Protein AF-A0A1B6VXC0-F1 (afdb_monomer_lite)

InterPro domains:
  IPR011990 Tetratricopeptide-like helical domain superfamily [G3DSA:1.25.40.10] (93-238)
  IPR011990 Tetratricopeptide-like helical domain superfamily [SSF48452] (113-212)

pLDDT: mean 88.02, std 16.35, range [33.81, 98.75]

Organism: NCBI:txid1795832

Foldseek 3Di:
DAQWFKDKDFPDPDPPDAQDAQDAQDLCQQWDADPVGDDIDGPVVSLVVNLVSLCSFQLAPPGGHNDPVSLVRSLVSLVSSLVVLVVVLVVQPDDPPDQRDPSNLVSLQSNLSSLLSCVSSVHPPSLVSNLVSLVVSLVRPDPVCNLVSLLVSLLSCLRSVNLVSSLVSLVVSCVVPVLVSLQSNLRSCVLVVVLVVSLVSLVVSCVVVVPPPVSVSVNVSSVVVRIDMDTDRNDPPPPDPPPDDD

Sequence (246 aa):
MKKHLFAILLALAAPAALAAPYPPLNPQSLVSGSPEHPPINVNMPAVQRAFDNLAAHAAEYPVQFDNDADRRRAIADLQPLGVLLDSLVQNNTPRAGAAPSQGYLALLQMRARLNWMGHNLDQAGYAERAEADYARLLALAPAAAKPAVQGEFGNFLASSARMERAIPMLRAAYQAGHQESGRDLATALLTQNKRSEALALLREYVRNFPQDQKGRAILNAVEQGRVETRTVYPSRLQRMPKRHRH

Secondary structure (DSSP, 8-state):
----EEEEEE------PPPPPPPPP-GGGTEE--SSSSPPEE-HHHHHHHHHHHHHHHSSSS---SSHHHHHHHHHHHHHHHHHHHHHHHHTPPPTTPPPPHHHHHHHHHHHHHHHHHHHTT-TTHHHHHHHHHHHHHHHS-GGGHHHHHHHHHHHHHHTT-HHHHHHHHHHHHHTT-TTHHHHHHHHHHHTT-HHHHHHHHHHHHHH-TT-HHHHHHHHHHHTT-EEEEEEPP------------

Structure (mmCIF, N/CA/C/O backbone):
data_AF-A0A1B6VXC0-F1
#
_entry.id   AF-A0A1B6VXC0-F1
#
loop_
_atom_site.group_PDB
_atom_site.id
_atom_site.type_symbol
_atom_site.label_atom_id
_atom_site.label_alt_id
_atom_site.label_comp_id
_atom_site.label_asym_id
_atom_site.label_entity_id
_atom_site.label_seq_id
_atom_site.pdbx_PDB_ins_code
_atom_site.Cartn_x
_atom_site.Cartn_y
_atom_site.Cartn_z
_atom_site.occupancy
_atom_site.B_iso_or_equiv
_atom_site.auth_seq_id
_atom_site.auth_comp_id
_atom_site.auth_asym_id
_atom_site.auth_atom_id
_atom_site.pdbx_PDB_model_num
ATOM 1 N N . MET A 1 1 ? 11.272 -16.816 14.299 1.00 34.34 1 MET A N 1
ATOM 2 C CA . MET A 1 1 ? 10.116 -16.135 14.929 1.00 34.34 1 MET A CA 1
ATOM 3 C C . MET A 1 1 ? 8.902 -16.335 14.032 1.00 34.34 1 MET A C 1
ATOM 5 O O . MET A 1 1 ? 9.036 -16.152 12.828 1.00 34.34 1 MET A O 1
ATOM 9 N N . LYS A 1 2 ? 7.761 -16.798 14.559 1.00 40.09 2 LYS A N 1
ATOM 10 C CA . LYS A 1 2 ? 6.531 -16.931 13.758 1.00 40.09 2 LYS A CA 1
ATOM 11 C C . LYS A 1 2 ? 6.068 -15.515 13.377 1.00 40.09 2 LYS A C 1
ATOM 13 O O . LYS A 1 2 ? 5.944 -14.673 14.258 1.00 40.09 2 LYS A O 1
ATOM 18 N N . LYS A 1 3 ? 5.888 -15.231 12.082 1.00 52.00 3 LYS A N 1
ATOM 19 C CA . LYS A 1 3 ? 5.328 -13.952 11.616 1.00 52.00 3 LYS A CA 1
ATOM 20 C C . LYS A 1 3 ? 3.829 -13.979 11.937 1.00 52.00 3 LYS A C 1
ATOM 22 O O . LYS A 1 3 ? 3.107 -14.811 11.393 1.00 52.00 3 LYS A O 1
ATOM 27 N N . HIS A 1 4 ? 3.405 -13.162 12.894 1.00 56.81 4 HIS A N 1
ATOM 28 C CA . HIS A 1 4 ? 2.013 -13.032 13.315 1.00 56.81 4 HIS A CA 1
ATOM 29 C C . HIS A 1 4 ? 1.424 -11.798 12.629 1.00 56.81 4 HIS A C 1
ATOM 31 O O . HIS A 1 4 ? 2.004 -10.721 12.740 1.00 56.81 4 HIS A O 1
ATOM 37 N N . LEU A 1 5 ? 0.309 -11.952 11.916 1.00 61.28 5 LEU A N 1
ATOM 38 C CA . LEU A 1 5 ? -0.459 -10.824 11.391 1.00 61.28 5 LEU A CA 1
ATOM 39 C C . LEU A 1 5 ? -1.627 -10.568 12.342 1.00 61.28 5 LEU A C 1
ATOM 41 O O . LEU A 1 5 ? -2.205 -11.507 12.888 1.00 61.28 5 LEU A O 1
ATOM 45 N N . PHE A 1 6 ? -1.971 -9.305 12.570 1.00 63.25 6 PHE A N 1
ATOM 46 C CA . PHE A 1 6 ? -3.176 -8.946 13.313 1.00 63.25 6 PHE A CA 1
ATOM 47 C C . PHE A 1 6 ? -4.225 -8.463 12.325 1.00 63.25 6 PHE A C 1
ATOM 49 O O . PHE A 1 6 ? -3.952 -7.578 11.518 1.00 63.25 6 PHE A O 1
ATOM 56 N N . ALA A 1 7 ? -5.423 -9.034 12.403 1.00 64.12 7 ALA A N 1
ATOM 57 C CA . ALA A 1 7 ? -6.574 -8.537 11.669 1.00 64.12 7 ALA A CA 1
ATOM 58 C C . ALA A 1 7 ? -7.643 -8.081 12.659 1.00 64.12 7 ALA A C 1
ATOM 60 O O . ALA A 1 7 ? -7.886 -8.725 13.687 1.00 64.1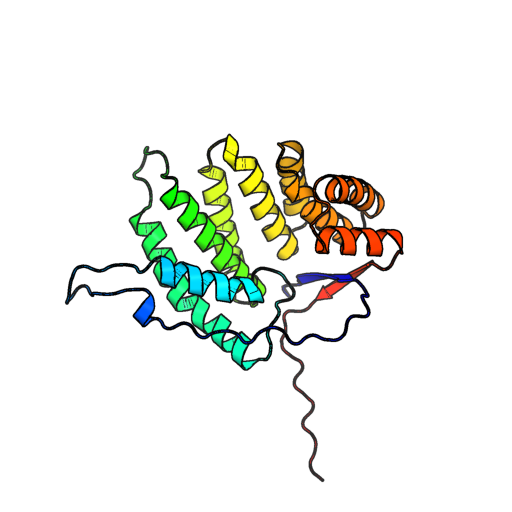2 7 ALA A O 1
ATOM 61 N N . ILE A 1 8 ? -8.294 -6.969 12.329 1.00 64.31 8 ILE A N 1
ATOM 62 C CA . ILE A 1 8 ? -9.535 -6.572 12.980 1.00 64.31 8 ILE A CA 1
ATOM 63 C C . ILE A 1 8 ? -10.667 -7.265 12.241 1.00 64.31 8 ILE A C 1
ATOM 65 O O . ILE A 1 8 ? -10.865 -7.033 11.050 1.00 64.31 8 ILE A O 1
ATOM 69 N N . LEU A 1 9 ? -11.402 -8.115 12.952 1.00 63.97 9 LEU A N 1
ATOM 70 C CA . LEU A 1 9 ? -12.611 -8.727 12.425 1.00 63.97 9 LEU A CA 1
ATOM 71 C C . LEU A 1 9 ? -13.812 -7.976 12.985 1.00 63.97 9 LEU A C 1
ATOM 73 O O . LEU A 1 9 ? -13.963 -7.816 14.197 1.00 63.97 9 LEU A O 1
ATOM 77 N N . LEU A 1 10 ? -14.666 -7.518 12.077 1.00 62.25 10 LEU A N 1
ATOM 78 C CA . LEU A 1 10 ? -15.975 -6.985 12.415 1.00 62.25 10 LEU A CA 1
ATOM 79 C C . LEU A 1 10 ? -16.986 -8.113 12.226 1.00 62.25 10 LEU A C 1
ATOM 81 O O . LEU A 1 10 ? -17.063 -8.695 11.144 1.00 62.25 10 LEU A O 1
ATOM 85 N N . ALA A 1 11 ? -17.761 -8.427 13.262 1.00 51.88 11 ALA A N 1
ATOM 86 C CA . ALA A 1 11 ? -18.857 -9.383 13.150 1.00 51.88 11 ALA A CA 1
ATOM 87 C C . ALA A 1 11 ? -20.002 -8.754 12.334 1.00 51.88 11 ALA A C 1
ATOM 89 O O . ALA A 1 11 ? -20.908 -8.126 12.882 1.00 51.88 11 ALA A O 1
ATOM 90 N N . LEU A 1 12 ? -19.930 -8.882 11.008 1.00 51.47 12 LEU A N 1
ATOM 91 C CA . LEU A 1 12 ? -20.980 -8.472 10.081 1.00 51.47 12 LEU A CA 1
ATOM 92 C C . LEU A 1 12 ? -21.654 -9.728 9.525 1.00 51.47 12 LEU A C 1
ATOM 94 O O . LEU A 1 12 ? -21.008 -10.563 8.895 1.00 51.47 12 LEU A O 1
ATOM 98 N N . ALA A 1 13 ? -22.960 -9.864 9.760 1.00 41.03 13 ALA A N 1
ATOM 99 C CA . ALA A 1 13 ? -23.788 -10.864 9.098 1.00 41.03 13 ALA A CA 1
ATOM 100 C C . ALA A 1 13 ? -24.007 -10.428 7.639 1.00 41.03 13 ALA A C 1
ATOM 102 O O . ALA A 1 13 ? -25.001 -9.784 7.319 1.00 41.03 13 ALA A O 1
ATOM 103 N N . ALA A 1 14 ? -23.036 -10.713 6.773 1.00 44.28 14 ALA A N 1
ATOM 104 C CA . ALA A 1 14 ? -23.156 -10.540 5.332 1.00 44.28 14 ALA A CA 1
ATOM 105 C C . ALA A 1 14 ? -23.153 -11.923 4.658 1.00 44.28 14 ALA A C 1
ATOM 107 O O . ALA A 1 14 ? -22.415 -12.807 5.104 1.00 44.28 14 ALA A O 1
ATOM 108 N N . PRO A 1 15 ? -23.958 -12.145 3.602 1.00 44.78 15 PRO A N 1
ATOM 109 C CA . PRO A 1 15 ? -23.800 -13.331 2.772 1.00 44.78 15 PRO A CA 1
ATOM 110 C C . PRO A 1 15 ? -22.362 -13.370 2.246 1.00 44.78 15 PRO A C 1
ATOM 112 O O . PRO A 1 15 ? -21.818 -12.335 1.859 1.00 44.78 15 PRO A O 1
ATOM 115 N N . ALA A 1 16 ? -21.740 -14.551 2.267 1.00 50.25 16 ALA A N 1
ATOM 116 C CA . ALA A 1 16 ? -20.400 -14.758 1.733 1.00 50.25 16 ALA A CA 1
ATOM 117 C C . ALA A 1 16 ? -20.431 -14.552 0.211 1.00 50.25 16 ALA A C 1
ATOM 119 O O . ALA A 1 16 ? -20.618 -15.496 -0.553 1.00 50.25 16 ALA A O 1
ATOM 120 N N . ALA A 1 17 ? -20.319 -13.300 -0.228 1.00 58.47 17 ALA A N 1
ATOM 121 C CA . ALA A 1 17 ? -20.043 -12.989 -1.615 1.00 58.47 17 ALA A CA 1
ATOM 122 C C . ALA A 1 17 ? -18.653 -13.553 -1.923 1.00 58.47 17 ALA A C 1
ATOM 124 O O . ALA A 1 17 ? -17.671 -13.164 -1.287 1.00 58.47 17 ALA A O 1
ATOM 125 N N . LEU A 1 18 ? -18.585 -14.512 -2.848 1.00 64.31 18 LEU A N 1
ATOM 126 C CA . LEU A 1 18 ? -17.311 -14.972 -3.387 1.00 64.31 18 LEU A CA 1
ATOM 127 C C . LEU A 1 18 ? -16.590 -13.764 -3.996 1.00 64.31 18 LEU A C 1
ATOM 129 O O . LEU A 1 18 ? -17.219 -12.918 -4.638 1.00 64.31 18 LEU A O 1
ATOM 133 N N . ALA A 1 19 ? -15.284 -13.658 -3.750 1.00 79.50 19 ALA A N 1
ATOM 134 C CA . ALA A 1 19 ? -14.476 -12.625 -4.383 1.00 79.50 19 ALA A CA 1
ATOM 135 C C . ALA A 1 19 ? -14.507 -12.810 -5.909 1.00 79.50 19 ALA A C 1
ATOM 137 O O . ALA A 1 19 ? -14.747 -13.910 -6.404 1.00 79.50 19 ALA A O 1
ATOM 138 N N . ALA A 1 20 ? -14.268 -11.740 -6.666 1.00 87.00 20 ALA A N 1
ATOM 139 C CA . ALA A 1 20 ? -14.173 -11.861 -8.117 1.00 87.00 20 ALA A CA 1
ATOM 140 C C . ALA A 1 20 ? -13.035 -12.836 -8.515 1.00 87.00 20 ALA A C 1
ATOM 142 O O . ALA A 1 20 ? -12.037 -12.926 -7.793 1.00 87.00 20 ALA A O 1
ATOM 143 N N . PRO A 1 21 ? -13.147 -13.552 -9.647 1.00 92.31 21 PRO A N 1
ATOM 144 C CA . PRO A 1 21 ? -12.046 -14.366 -10.154 1.00 92.31 21 PRO A CA 1
ATOM 145 C C . PRO A 1 21 ? -10.820 -13.513 -10.491 1.00 92.31 21 PRO A C 1
ATOM 147 O O . PRO A 1 21 ? -10.961 -12.425 -11.055 1.00 92.31 21 PRO A O 1
ATOM 150 N N . TYR A 1 22 ? -9.621 -14.024 -10.208 1.00 94.75 22 TYR A N 1
ATOM 151 C CA . TYR A 1 22 ? -8.366 -13.332 -10.516 1.00 94.75 22 TYR A CA 1
ATOM 152 C C . TYR A 1 22 ? -8.008 -13.453 -12.010 1.00 94.75 22 TYR A C 1
ATOM 154 O O . TYR A 1 22 ? -7.750 -14.566 -12.491 1.00 94.75 22 TYR A O 1
ATOM 162 N N . PRO A 1 23 ? -7.929 -12.341 -12.767 1.00 93.25 23 PRO A N 1
ATOM 163 C CA . PRO A 1 23 ? -7.541 -12.393 -14.171 1.00 93.25 23 PRO A CA 1
ATOM 164 C C . PRO A 1 23 ? -6.039 -12.701 -14.300 1.00 93.25 23 PRO A C 1
ATOM 166 O O . PRO A 1 23 ? -5.231 -11.966 -13.729 1.00 93.25 23 PRO A O 1
ATOM 169 N N . PRO A 1 24 ? -5.633 -13.734 -15.062 1.00 85.12 24 PRO A N 1
ATOM 170 C CA . PRO A 1 24 ? -4.222 -14.072 -15.211 1.00 85.12 24 PRO A CA 1
ATOM 171 C C . PRO A 1 24 ? -3.461 -12.985 -15.978 1.00 85.12 24 PRO A C 1
ATOM 173 O O . PRO A 1 24 ? -3.947 -12.466 -16.990 1.00 85.12 24 PRO A O 1
ATOM 176 N N . LEU A 1 25 ? -2.236 -12.688 -15.545 1.00 92.62 25 LEU A N 1
ATOM 177 C CA . LEU A 1 25 ? -1.315 -11.861 -16.312 1.00 92.62 25 LEU A CA 1
ATOM 178 C C . LEU A 1 25 ? -0.907 -12.556 -17.621 1.00 92.62 25 LEU A C 1
ATOM 180 O O . LEU A 1 25 ? -0.569 -13.736 -17.650 1.00 92.62 25 LEU A O 1
ATOM 184 N N . ASN A 1 26 ? -0.856 -11.780 -18.705 1.00 92.25 26 ASN A N 1
ATOM 185 C CA . ASN A 1 26 ? -0.149 -12.137 -19.933 1.00 92.25 26 ASN A CA 1
ATOM 186 C C . ASN A 1 26 ? 1.203 -11.391 -19.963 1.00 92.25 26 ASN A C 1
ATOM 188 O O . ASN A 1 26 ? 1.209 -10.194 -20.277 1.00 92.25 26 ASN A O 1
ATOM 192 N N . PRO A 1 27 ? 2.345 -12.037 -19.658 1.00 87.44 27 PRO A N 1
ATOM 193 C CA . PRO A 1 27 ? 3.643 -11.361 -19.602 1.00 87.44 27 PRO A CA 1
ATOM 194 C C . PRO A 1 27 ? 4.061 -10.724 -20.932 1.00 87.44 27 PRO A C 1
ATOM 196 O O . PRO A 1 27 ? 4.656 -9.648 -20.936 1.00 87.44 27 PRO A O 1
ATOM 199 N N . GLN A 1 28 ? 3.685 -11.330 -22.063 1.00 88.88 28 GLN A N 1
ATOM 200 C CA . GLN A 1 28 ? 3.972 -10.809 -23.403 1.00 88.88 28 GLN A CA 1
ATOM 201 C C . GLN A 1 28 ? 3.224 -9.501 -23.698 1.00 88.88 28 GLN A C 1
ATOM 203 O O . GLN A 1 28 ? 3.576 -8.785 -24.629 1.00 88.88 28 GLN A O 1
ATOM 208 N N . SER A 1 29 ? 2.201 -9.159 -22.907 1.00 92.62 29 SER A N 1
ATOM 209 C CA . SER A 1 29 ? 1.497 -7.880 -23.041 1.00 92.62 29 SER A CA 1
ATOM 210 C C . SER A 1 29 ? 2.228 -6.704 -22.386 1.00 92.62 29 SER A C 1
ATOM 212 O O . SER A 1 29 ? 1.895 -5.556 -22.685 1.00 92.62 29 SER A O 1
ATOM 214 N N . LEU A 1 30 ? 3.199 -6.969 -21.499 1.00 94.25 30 LEU A N 1
ATOM 215 C CA . LEU A 1 30 ? 3.867 -5.940 -20.697 1.00 94.25 30 LEU A CA 1
ATOM 216 C C . LEU A 1 30 ? 4.998 -5.239 -21.448 1.00 94.25 30 LEU A C 1
ATOM 218 O O . LEU A 1 30 ? 5.215 -4.043 -21.254 1.00 94.25 30 LEU A O 1
ATOM 222 N N . VAL A 1 31 ? 5.730 -5.979 -22.279 1.00 92.88 31 VAL A N 1
ATOM 223 C CA . VAL A 1 31 ? 6.923 -5.498 -22.977 1.00 92.88 31 VAL A CA 1
ATOM 224 C C . VAL A 1 31 ? 6.886 -5.984 -24.419 1.00 92.88 31 VAL A C 1
ATOM 226 O O . VAL A 1 31 ? 6.602 -7.151 -24.676 1.00 92.88 31 VAL A O 1
ATOM 229 N N . SER A 1 32 ? 7.190 -5.089 -25.354 1.00 90.12 32 SER A N 1
ATOM 230 C CA . SER A 1 32 ? 7.405 -5.414 -26.766 1.00 90.12 32 SER A CA 1
ATOM 231 C C . SER A 1 32 ? 8.840 -5.096 -27.170 1.00 90.12 32 SER A C 1
ATOM 233 O O . SER A 1 32 ? 9.430 -4.161 -26.628 1.00 90.12 32 SER A O 1
ATOM 235 N N . GLY A 1 33 ? 9.360 -5.809 -28.165 1.00 86.44 33 GLY A N 1
ATOM 236 C CA . GLY A 1 33 ? 10.760 -5.704 -28.569 1.00 86.44 33 GLY A CA 1
ATOM 237 C C . GLY A 1 33 ? 11.689 -6.502 -27.652 1.00 86.44 33 GLY A C 1
ATOM 238 O O . GLY A 1 33 ? 11.273 -7.085 -26.653 1.00 86.44 33 GLY A O 1
ATOM 239 N N . SER A 1 34 ? 12.958 -6.565 -28.028 1.00 83.19 34 SER A N 1
ATOM 240 C CA . SER A 1 34 ? 14.020 -7.270 -27.299 1.00 83.19 34 SER A CA 1
ATOM 241 C C . SER A 1 34 ? 15.370 -6.610 -27.596 1.00 83.19 34 SER A C 1
ATOM 243 O O . SER A 1 34 ? 15.437 -5.792 -28.517 1.00 83.19 34 SER A O 1
ATOM 245 N N . PRO A 1 35 ? 16.450 -6.923 -26.861 1.00 82.25 35 PRO A N 1
ATOM 246 C CA . PRO A 1 35 ? 17.795 -6.510 -27.261 1.00 82.25 35 PRO A CA 1
ATOM 247 C C . PRO A 1 35 ? 18.133 -6.918 -28.704 1.00 82.25 35 PRO A C 1
ATOM 249 O O . PRO A 1 35 ? 18.797 -6.168 -29.414 1.00 82.25 35 PRO A O 1
ATOM 252 N N . GLU A 1 36 ? 17.619 -8.065 -29.155 1.00 89.12 36 GLU A N 1
ATOM 253 C CA . GLU A 1 36 ? 17.779 -8.587 -30.514 1.00 89.12 36 GLU A CA 1
ATOM 254 C C . GLU A 1 36 ? 16.846 -7.903 -31.533 1.00 89.12 36 GLU A C 1
ATOM 256 O O . GLU A 1 36 ? 17.147 -7.877 -32.724 1.00 89.12 36 GLU A O 1
ATOM 261 N N . HIS A 1 37 ? 15.725 -7.332 -31.077 1.00 85.25 37 HIS A N 1
ATOM 262 C CA . HIS A 1 37 ? 14.718 -6.644 -31.899 1.00 85.25 37 HIS A CA 1
ATOM 263 C C . HIS A 1 37 ? 14.262 -5.329 -31.234 1.00 85.25 37 HIS A C 1
ATOM 265 O O . HIS A 1 37 ? 13.160 -5.270 -30.672 1.00 85.25 37 HIS A O 1
ATOM 271 N N . PRO A 1 38 ? 15.102 -4.279 -31.236 1.00 87.06 38 PRO A N 1
ATOM 272 C CA . PRO A 1 38 ? 14.765 -2.982 -30.649 1.00 87.06 38 PRO A CA 1
ATOM 273 C C . PRO A 1 38 ? 13.715 -2.215 -31.488 1.00 87.06 38 PRO A C 1
ATOM 275 O O . PRO A 1 38 ? 13.580 -2.480 -32.683 1.00 87.06 38 PRO A O 1
ATOM 278 N N . PRO A 1 39 ? 13.002 -1.220 -30.910 1.00 86.25 39 PRO A N 1
ATOM 279 C CA . PRO A 1 39 ? 13.121 -0.726 -29.536 1.00 86.25 39 PRO A CA 1
ATOM 280 C C . PRO A 1 39 ? 12.367 -1.586 -28.509 1.00 86.25 39 PRO A C 1
ATOM 282 O O . PRO A 1 39 ? 11.279 -2.092 -28.778 1.00 86.25 39 PRO A O 1
ATOM 285 N N . ILE A 1 40 ? 12.929 -1.696 -27.300 1.00 87.94 40 ILE A N 1
ATOM 286 C CA . ILE A 1 40 ? 12.228 -2.272 -26.145 1.00 87.94 40 ILE A CA 1
ATOM 287 C C . ILE A 1 40 ? 11.256 -1.218 -25.609 1.00 87.94 40 ILE A C 1
ATOM 289 O O . ILE A 1 40 ? 11.685 -0.173 -25.122 1.00 87.94 40 ILE A O 1
ATOM 293 N N . ASN A 1 41 ? 9.957 -1.505 -25.668 1.00 91.19 41 ASN A N 1
ATOM 294 C CA . ASN A 1 41 ? 8.906 -0.622 -25.165 1.00 91.19 41 ASN A CA 1
ATOM 295 C C . ASN A 1 41 ? 8.126 -1.297 -24.040 1.00 91.19 41 ASN A C 1
ATOM 297 O O . ASN A 1 41 ? 7.738 -2.460 -24.154 1.00 91.19 41 ASN A O 1
ATOM 301 N N . VAL A 1 42 ? 7.840 -0.541 -22.980 1.00 94.62 42 VAL A N 1
ATOM 302 C CA . VAL A 1 42 ? 6.980 -0.986 -21.879 1.00 94.62 42 VAL A CA 1
ATOM 303 C C . VAL A 1 42 ? 5.556 -0.493 -22.110 1.00 94.62 42 VAL A C 1
ATOM 305 O O . VAL A 1 42 ? 5.307 0.706 -22.236 1.00 94.62 42 VAL A O 1
ATOM 308 N N . ASN A 1 43 ? 4.601 -1.416 -22.119 1.00 96.19 43 ASN A N 1
ATOM 309 C CA . ASN A 1 43 ? 3.180 -1.119 -22.219 1.00 96.19 43 ASN A CA 1
ATOM 310 C C . ASN A 1 43 ? 2.625 -0.735 -20.840 1.00 96.19 43 ASN A C 1
ATOM 312 O O . ASN A 1 43 ? 2.008 -1.551 -20.155 1.00 96.19 43 ASN A O 1
ATOM 316 N N . MET A 1 44 ? 2.844 0.516 -20.422 1.00 95.00 44 MET A N 1
ATOM 317 C CA . MET A 1 44 ? 2.392 1.009 -19.112 1.00 95.00 44 MET A CA 1
ATOM 318 C C . MET A 1 44 ? 0.893 0.780 -18.835 1.00 95.00 44 MET A C 1
ATOM 320 O O . MET A 1 44 ? 0.571 0.384 -17.716 1.00 95.00 44 MET A O 1
ATOM 324 N N . PRO A 1 45 ? -0.033 0.916 -19.807 1.00 96.31 45 PRO A N 1
ATOM 325 C CA . PRO A 1 45 ? -1.428 0.522 -19.602 1.00 96.31 45 PRO A CA 1
ATOM 326 C C . PRO A 1 45 ? -1.628 -0.955 -19.230 1.00 96.31 45 PRO A C 1
ATOM 328 O O . PRO A 1 45 ? -2.488 -1.265 -18.407 1.00 96.31 45 PRO A O 1
ATOM 331 N N . ALA A 1 46 ? -0.865 -1.883 -19.817 1.00 96.56 46 ALA A N 1
ATOM 332 C CA . ALA A 1 46 ? -0.929 -3.299 -19.444 1.00 96.56 46 ALA A CA 1
ATOM 333 C C . ALA A 1 46 ? -0.342 -3.551 -18.048 1.00 96.56 46 ALA A C 1
ATOM 335 O O . ALA A 1 46 ? -0.930 -4.307 -17.275 1.00 96.56 46 ALA A O 1
ATOM 336 N N . VAL A 1 47 ? 0.757 -2.869 -17.705 1.00 97.00 47 VAL A N 1
ATOM 337 C CA . VAL A 1 47 ? 1.355 -2.916 -16.360 1.00 97.00 47 VAL A CA 1
ATOM 338 C C . VAL A 1 47 ? 0.360 -2.431 -15.308 1.00 97.00 47 VAL A C 1
ATOM 340 O O . VAL A 1 47 ? 0.157 -3.113 -14.307 1.00 97.00 47 VAL A O 1
ATOM 343 N N . GLN A 1 48 ? -0.300 -1.296 -15.556 1.00 97.12 48 GLN A N 1
ATOM 344 C CA . GLN A 1 48 ? -1.289 -0.734 -14.640 1.00 97.12 48 GLN A CA 1
ATOM 345 C C . GLN A 1 48 ? -2.468 -1.690 -14.438 1.00 97.12 48 GLN A C 1
ATOM 347 O O . GLN A 1 48 ? -2.808 -1.992 -13.303 1.00 97.12 48 GLN A O 1
ATOM 352 N N . ARG A 1 49 ? -3.026 -2.259 -15.516 1.00 97.31 49 ARG A N 1
ATOM 353 C CA . ARG A 1 49 ? -4.113 -3.248 -15.402 1.00 97.31 49 ARG A CA 1
ATOM 354 C C . ARG A 1 49 ? -3.707 -4.484 -14.603 1.00 97.31 49 ARG A C 1
ATOM 356 O O . ARG A 1 49 ? -4.474 -4.946 -13.769 1.00 97.31 49 ARG A O 1
ATOM 363 N N . ALA A 1 50 ? -2.518 -5.031 -14.851 1.00 97.19 50 ALA A N 1
ATOM 364 C CA . ALA A 1 50 ? -2.033 -6.194 -14.112 1.00 97.19 50 ALA A CA 1
ATOM 365 C C . ALA A 1 50 ? -1.829 -5.884 -12.621 1.00 97.19 50 ALA A C 1
ATOM 367 O O . ALA A 1 50 ? -2.175 -6.694 -11.761 1.00 97.19 50 ALA A O 1
ATOM 368 N N . PHE A 1 51 ? -1.310 -4.694 -12.318 1.00 97.81 51 PHE A N 1
ATOM 369 C CA . PHE A 1 51 ? -1.167 -4.204 -10.955 1.00 97.81 51 PHE A CA 1
ATOM 370 C C . PHE A 1 51 ? -2.525 -4.015 -10.267 1.00 97.81 51 PHE A C 1
ATOM 372 O O . PHE A 1 51 ? -2.699 -4.488 -9.149 1.00 97.81 51 PHE A O 1
ATOM 379 N N . ASP A 1 52 ? -3.491 -3.383 -10.936 1.00 97.19 52 ASP A N 1
ATOM 380 C CA . ASP A 1 52 ? -4.833 -3.138 -10.395 1.00 97.19 52 ASP A CA 1
ATOM 381 C C . ASP A 1 52 ? -5.589 -4.446 -10.155 1.00 97.19 52 ASP A C 1
ATOM 383 O O . ASP A 1 52 ? -6.220 -4.610 -9.110 1.00 97.19 52 ASP A O 1
ATOM 387 N N . ASN A 1 53 ? -5.455 -5.414 -11.070 1.00 96.44 53 ASN A N 1
ATOM 388 C CA . ASN A 1 53 ? -5.982 -6.762 -10.879 1.00 96.44 53 ASN A CA 1
ATOM 389 C C . ASN A 1 53 ? -5.404 -7.390 -9.611 1.00 96.44 53 ASN A C 1
ATOM 391 O O . ASN A 1 53 ? -6.150 -7.921 -8.804 1.00 96.44 53 ASN A O 1
ATOM 395 N N . LEU A 1 54 ? -4.090 -7.313 -9.387 1.00 97.12 54 LEU A N 1
ATOM 396 C CA . LEU A 1 54 ? -3.488 -7.836 -8.159 1.00 97.12 54 LEU A CA 1
ATOM 397 C C . LEU A 1 54 ? -3.960 -7.068 -6.911 1.00 97.12 54 LEU A C 1
ATOM 399 O O . LEU A 1 54 ? -4.287 -7.682 -5.893 1.00 97.12 54 LEU A O 1
ATOM 403 N N . ALA A 1 55 ? -4.044 -5.740 -6.995 1.00 96.94 55 ALA A N 1
ATOM 404 C CA . ALA A 1 55 ? -4.456 -4.868 -5.899 1.00 96.94 55 ALA A CA 1
ATOM 405 C C . ALA A 1 55 ? -5.892 -5.129 -5.442 1.00 96.94 55 ALA A C 1
ATOM 407 O O . ALA A 1 55 ? -6.141 -5.147 -4.237 1.00 96.94 55 ALA A O 1
ATOM 408 N N . ALA A 1 56 ? -6.804 -5.428 -6.370 1.00 95.31 56 ALA A N 1
ATOM 409 C CA . ALA A 1 56 ? -8.190 -5.771 -6.060 1.00 95.31 56 ALA A CA 1
ATOM 410 C C . ALA A 1 56 ? -8.327 -6.966 -5.094 1.00 95.31 56 ALA A C 1
ATOM 412 O O . ALA A 1 56 ? -9.324 -7.061 -4.380 1.00 95.31 56 ALA A O 1
ATOM 413 N N . HIS A 1 57 ? -7.323 -7.848 -5.035 1.00 94.94 57 HIS A N 1
ATOM 414 C CA . HIS A 1 57 ? -7.334 -9.048 -4.192 1.00 94.94 57 HIS A CA 1
ATOM 415 C C . HIS A 1 57 ? -6.335 -9.003 -3.031 1.00 94.94 57 HIS A C 1
ATOM 417 O O . HIS A 1 57 ? -6.573 -9.630 -1.996 1.00 94.94 57 HIS A O 1
ATOM 423 N N . ALA A 1 58 ? -5.209 -8.303 -3.201 1.00 95.75 58 ALA A N 1
ATOM 424 C CA . ALA A 1 58 ? -4.054 -8.409 -2.310 1.00 95.75 58 ALA A CA 1
ATOM 425 C C . ALA A 1 58 ? -3.579 -7.083 -1.693 1.00 95.75 58 ALA A C 1
ATOM 427 O O . ALA A 1 58 ? -2.632 -7.104 -0.903 1.00 95.75 58 ALA A O 1
ATOM 428 N N . ALA A 1 59 ? -4.195 -5.936 -2.009 1.00 93.81 59 ALA A N 1
ATOM 429 C CA . ALA A 1 59 ? -3.794 -4.648 -1.426 1.00 93.81 59 ALA A CA 1
ATOM 430 C C . ALA A 1 59 ? -4.083 -4.553 0.081 1.00 93.81 59 ALA A C 1
ATOM 432 O O . ALA A 1 59 ? -3.362 -3.874 0.807 1.00 93.81 59 ALA A O 1
ATOM 433 N N . GLU A 1 60 ? -5.102 -5.266 0.561 1.00 87.25 60 GLU A N 1
ATOM 434 C CA . GLU A 1 60 ? -5.484 -5.304 1.969 1.00 87.25 60 GLU A CA 1
ATOM 435 C C . GLU A 1 60 ? -5.380 -6.722 2.541 1.00 87.25 60 GLU A C 1
ATOM 437 O O . GLU A 1 60 ? -5.470 -7.718 1.821 1.00 87.25 60 GLU A O 1
ATOM 442 N N . TYR A 1 61 ? -5.214 -6.809 3.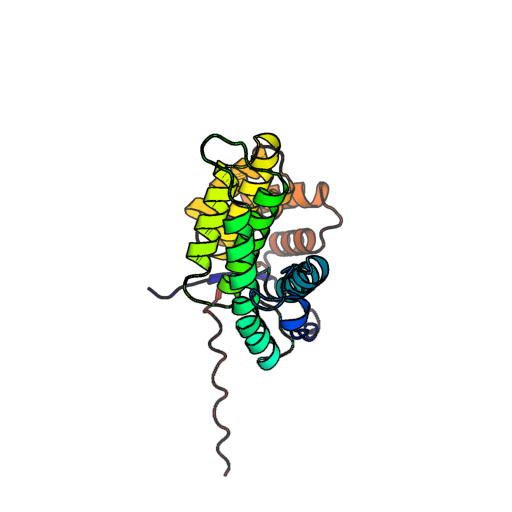862 1.00 82.75 61 TYR A N 1
ATOM 443 C CA . TYR A 1 61 ? -5.258 -8.068 4.597 1.00 82.75 61 TYR A CA 1
ATOM 444 C C . TYR A 1 61 ? -6.540 -8.154 5.452 1.00 82.75 61 TYR A C 1
ATOM 446 O O . TYR A 1 61 ? -6.868 -7.176 6.131 1.00 82.75 61 TYR A O 1
ATOM 454 N N . PRO A 1 62 ? -7.240 -9.307 5.487 1.00 85.69 62 PRO A N 1
ATOM 455 C CA . PRO A 1 62 ? -6.929 -10.548 4.770 1.00 85.69 62 PRO A CA 1
ATOM 456 C C . PRO A 1 62 ? -7.215 -10.452 3.266 1.00 85.69 62 PRO A C 1
ATOM 458 O O . PRO A 1 62 ? -8.215 -9.860 2.857 1.00 85.69 62 PRO A O 1
ATOM 461 N N . VAL A 1 63 ? -6.349 -11.082 2.465 1.00 88.94 63 VAL A N 1
ATOM 462 C CA . VAL A 1 63 ? -6.494 -11.142 1.002 1.00 88.94 63 VAL A CA 1
ATOM 463 C C . VAL A 1 63 ? -7.778 -11.871 0.597 1.00 88.94 63 VAL A C 1
ATOM 465 O O . VAL A 1 63 ? -8.200 -12.810 1.276 1.00 88.94 63 VAL A O 1
ATOM 468 N N . GLN A 1 64 ? -8.381 -11.460 -0.516 1.00 90.19 64 GLN A N 1
ATOM 469 C CA . GLN A 1 64 ? -9.675 -11.963 -0.986 1.00 90.19 64 GLN A CA 1
ATOM 470 C C . GLN A 1 64 ? -9.518 -12.605 -2.364 1.00 90.19 64 GLN A C 1
ATOM 472 O O . GLN A 1 64 ? -9.331 -11.904 -3.351 1.00 90.19 64 GLN A O 1
ATOM 477 N N . PHE A 1 65 ? -9.615 -13.931 -2.442 1.00 90.75 65 PHE A N 1
ATOM 478 C CA . PHE A 1 65 ? -9.572 -14.682 -3.700 1.00 90.75 65 PHE A CA 1
ATOM 479 C C . PHE A 1 65 ? -10.779 -15.605 -3.795 1.00 90.75 65 PHE A C 1
ATOM 481 O O . PHE A 1 65 ? -11.202 -16.156 -2.780 1.00 90.75 65 PHE A O 1
ATOM 488 N N . ASP A 1 66 ? -11.297 -15.792 -5.009 1.00 90.62 66 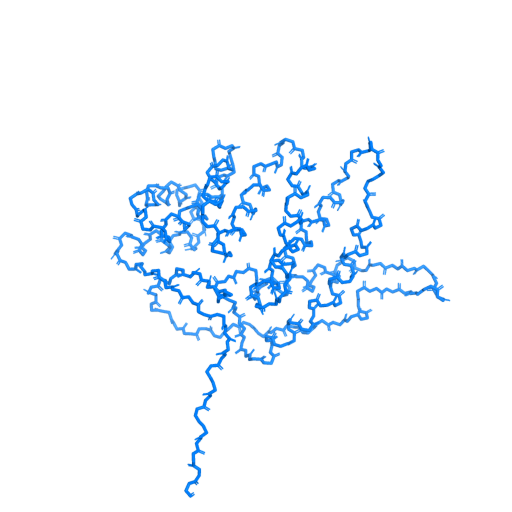ASP A N 1
ATOM 489 C CA . ASP A 1 66 ? -12.382 -16.741 -5.278 1.00 90.62 66 ASP A CA 1
ATOM 490 C C . ASP A 1 66 ? -11.980 -18.167 -4.868 1.00 90.62 66 ASP A C 1
ATOM 492 O O . ASP A 1 66 ? -12.732 -18.902 -4.229 1.00 90.62 66 ASP A O 1
ATOM 496 N N . ASN A 1 67 ? -10.740 -18.551 -5.186 1.00 89.50 67 ASN A N 1
ATOM 497 C CA . ASN A 1 67 ? -10.221 -19.883 -4.912 1.00 89.50 67 ASN A CA 1
ATOM 498 C C . ASN A 1 67 ? -8.681 -19.909 -4.784 1.00 89.50 67 ASN A C 1
ATOM 500 O O . ASN A 1 67 ? -7.964 -18.955 -5.097 1.00 89.50 67 ASN A O 1
ATOM 504 N N . ASP A 1 68 ? -8.142 -21.050 -4.348 1.00 92.00 68 ASP A N 1
ATOM 505 C CA . ASP A 1 68 ? -6.696 -21.236 -4.165 1.00 92.00 68 ASP A CA 1
ATOM 506 C C . ASP A 1 68 ? -5.888 -21.178 -5.463 1.00 92.00 68 ASP A C 1
ATOM 508 O O . ASP A 1 68 ? -4.692 -20.869 -5.432 1.00 92.00 68 ASP A O 1
ATOM 512 N N . ALA A 1 69 ? -6.490 -21.546 -6.598 1.00 94.94 69 ALA A N 1
ATOM 513 C CA . ALA A 1 69 ? -5.802 -21.484 -7.880 1.00 94.94 69 ALA A CA 1
ATOM 514 C C . ALA A 1 69 ? -5.547 -20.026 -8.266 1.00 94.94 69 ALA A C 1
ATOM 516 O O . ALA A 1 69 ? -4.432 -19.709 -8.675 1.00 94.94 69 ALA A O 1
ATOM 517 N N . ASP A 1 70 ? -6.520 -19.149 -8.041 1.00 95.88 70 ASP A N 1
ATOM 518 C CA . ASP A 1 70 ? -6.405 -17.708 -8.252 1.00 95.88 70 ASP A CA 1
ATOM 519 C C . ASP A 1 70 ? -5.335 -17.092 -7.351 1.00 95.88 70 ASP A C 1
ATOM 521 O O . ASP A 1 70 ? -4.442 -16.401 -7.840 1.00 95.88 70 ASP A O 1
ATOM 525 N N . ARG A 1 71 ? -5.316 -17.451 -6.059 1.00 95.62 71 ARG A N 1
ATOM 526 C CA . ARG A 1 71 ? -4.241 -17.023 -5.145 1.00 95.62 71 ARG A CA 1
ATOM 527 C C . ARG A 1 71 ? -2.857 -17.466 -5.634 1.00 95.62 71 ARG A C 1
ATOM 529 O O . ARG A 1 71 ? -1.901 -16.698 -5.561 1.00 95.62 71 ARG A O 1
ATOM 536 N N . ARG A 1 72 ? -2.713 -18.708 -6.118 1.00 96.38 72 ARG A N 1
ATOM 537 C CA . ARG A 1 72 ? -1.432 -19.211 -6.654 1.00 96.38 72 ARG A CA 1
ATOM 538 C C . ARG A 1 72 ? -1.008 -18.481 -7.928 1.00 96.38 72 ARG A C 1
ATOM 540 O O . ARG A 1 72 ? 0.183 -18.231 -8.084 1.00 96.38 72 ARG A O 1
ATOM 547 N N . ARG A 1 73 ? -1.955 -18.131 -8.805 1.00 96.31 73 ARG A N 1
ATOM 548 C CA . ARG A 1 73 ? -1.687 -17.315 -10.001 1.00 96.31 73 ARG A CA 1
ATOM 549 C C . ARG A 1 73 ? -1.210 -15.921 -9.611 1.00 96.31 73 ARG A C 1
ATOM 551 O O . ARG A 1 73 ? -0.150 -15.515 -10.060 1.00 96.31 73 ARG A O 1
ATOM 558 N N . ALA A 1 74 ? -1.901 -15.259 -8.686 1.00 97.00 74 ALA A N 1
ATOM 559 C CA . ALA A 1 74 ? -1.490 -13.954 -8.176 1.00 97.00 74 ALA A CA 1
ATOM 560 C C . ALA A 1 74 ? -0.074 -13.970 -7.575 1.00 97.00 74 ALA A C 1
ATOM 562 O O . ALA A 1 74 ? 0.707 -13.050 -7.801 1.00 97.00 74 ALA A O 1
ATOM 563 N N . ILE A 1 75 ? 0.296 -15.040 -6.858 1.00 97.75 75 ILE A N 1
ATOM 564 C CA . ILE A 1 75 ? 1.669 -15.228 -6.360 1.00 97.75 75 ILE A CA 1
ATOM 565 C C . ILE A 1 75 ? 2.674 -15.381 -7.512 1.00 97.75 75 ILE A C 1
ATOM 567 O O . ILE A 1 75 ? 3.760 -14.809 -7.442 1.00 97.75 75 ILE A O 1
ATOM 571 N N . ALA A 1 76 ? 2.337 -16.142 -8.557 1.00 96.75 76 ALA A N 1
ATOM 572 C CA . ALA A 1 76 ? 3.205 -16.308 -9.724 1.00 96.75 76 ALA A CA 1
ATOM 573 C C . ALA A 1 76 ? 3.409 -14.983 -10.482 1.00 96.75 76 ALA A C 1
ATOM 575 O O . ALA A 1 76 ? 4.525 -14.692 -10.913 1.00 96.75 76 ALA A O 1
ATOM 576 N N . ASP A 1 77 ? 2.368 -14.152 -10.560 1.00 97.44 77 ASP A N 1
ATOM 577 C CA . ASP A 1 77 ? 2.369 -12.877 -11.285 1.00 97.44 77 ASP A CA 1
ATOM 578 C C . ASP A 1 77 ? 3.182 -11.774 -10.576 1.00 97.44 77 ASP A C 1
ATOM 580 O O . ASP A 1 77 ? 3.614 -10.814 -11.221 1.00 97.44 77 ASP A O 1
ATOM 584 N N . LEU A 1 78 ? 3.500 -11.935 -9.281 1.00 97.44 78 LEU A N 1
ATOM 585 C CA . LEU A 1 78 ? 4.410 -11.033 -8.557 1.00 97.44 78 LEU A CA 1
ATOM 586 C C . LEU A 1 78 ? 5.796 -10.950 -9.211 1.00 97.44 78 LEU A C 1
ATOM 588 O O . LEU A 1 78 ? 6.402 -9.880 -9.226 1.00 97.44 78 LEU A O 1
ATOM 592 N N . GLN A 1 79 ? 6.317 -12.068 -9.727 1.00 95.44 79 GLN A N 1
ATOM 593 C CA . GLN A 1 79 ? 7.688 -12.146 -10.237 1.00 95.44 79 GLN A CA 1
ATOM 594 C C . GLN A 1 79 ? 7.893 -11.321 -11.523 1.00 95.44 79 GLN A C 1
ATOM 596 O O . GLN A 1 79 ? 8.739 -10.422 -11.496 1.00 95.44 79 GLN A O 1
ATOM 601 N N . PRO A 1 80 ? 7.122 -11.527 -12.613 1.00 95.50 80 PRO A N 1
ATOM 602 C CA . PRO A 1 80 ? 7.279 -10.730 -13.830 1.00 95.50 80 PRO A CA 1
ATOM 603 C C . PRO A 1 80 ? 6.990 -9.238 -13.603 1.00 95.50 80 PRO A C 1
ATOM 605 O O . PRO A 1 80 ? 7.712 -8.394 -14.135 1.00 95.50 80 PRO A O 1
ATOM 608 N N . LEU A 1 81 ? 5.996 -8.892 -12.772 1.00 97.06 81 LEU A N 1
ATOM 609 C CA . LEU A 1 81 ? 5.740 -7.495 -12.397 1.00 97.06 81 LEU A CA 1
ATOM 610 C C . LEU A 1 81 ? 6.906 -6.899 -11.601 1.00 97.06 81 LEU A C 1
ATOM 612 O O . LEU A 1 81 ? 7.317 -5.769 -11.859 1.00 97.06 81 LEU A O 1
ATOM 616 N N . GLY A 1 82 ? 7.468 -7.666 -10.666 1.00 97.12 82 GLY A N 1
ATOM 617 C CA . GLY A 1 82 ? 8.611 -7.258 -9.857 1.00 97.12 82 GLY A CA 1
ATOM 618 C C . GLY A 1 82 ? 9.846 -6.962 -10.702 1.00 97.12 82 GLY A C 1
ATOM 619 O O . GLY A 1 82 ? 10.419 -5.886 -10.564 1.00 97.12 82 GLY A O 1
ATOM 620 N N . VAL A 1 83 ? 10.209 -7.860 -11.625 1.00 96.06 83 VAL A N 1
ATOM 621 C CA . VAL A 1 83 ? 11.358 -7.680 -12.537 1.00 96.06 83 VAL A CA 1
ATOM 622 C C . VAL A 1 83 ? 11.203 -6.426 -13.395 1.00 96.06 83 VAL A C 1
ATOM 624 O O . VAL A 1 83 ? 12.155 -5.656 -13.565 1.00 96.06 83 VAL A O 1
ATOM 627 N N . LEU A 1 84 ? 9.998 -6.199 -13.921 1.00 96.31 84 LEU A N 1
ATOM 628 C CA . LEU A 1 84 ? 9.714 -5.027 -14.736 1.00 96.31 84 LEU A CA 1
ATOM 629 C C . LEU A 1 84 ? 9.809 -3.733 -13.917 1.00 96.31 84 LEU A C 1
ATOM 631 O O . LEU A 1 84 ? 10.482 -2.794 -14.341 1.00 96.31 84 LEU A O 1
ATOM 635 N N . LEU A 1 85 ? 9.184 -3.681 -12.735 1.00 97.94 85 LEU A N 1
ATOM 636 C CA . LEU A 1 85 ? 9.243 -2.503 -11.865 1.00 97.94 85 LEU A CA 1
ATOM 637 C C . LEU A 1 85 ? 10.654 -2.246 -11.325 1.00 97.94 85 LEU A C 1
ATOM 639 O O . LEU A 1 85 ? 11.055 -1.088 -11.233 1.00 97.94 85 LEU A O 1
ATOM 643 N N . ASP A 1 86 ? 11.426 -3.289 -11.012 1.00 97.88 86 ASP A N 1
ATOM 644 C CA . ASP A 1 86 ? 12.832 -3.155 -10.621 1.00 97.88 86 ASP A CA 1
ATOM 645 C C . ASP A 1 86 ? 13.643 -2.478 -11.733 1.00 97.88 86 ASP A C 1
ATOM 647 O O . ASP A 1 86 ? 14.350 -1.501 -11.474 1.00 97.88 86 ASP A O 1
ATOM 651 N N . SER A 1 87 ? 13.457 -2.926 -12.978 1.00 95.81 87 SER A N 1
ATOM 652 C CA . SER A 1 87 ? 14.116 -2.356 -14.159 1.00 95.81 87 SER A CA 1
ATOM 653 C C . SER A 1 87 ? 13.682 -0.908 -14.420 1.00 95.81 87 SER A C 1
ATOM 655 O O . SER A 1 87 ? 14.519 -0.042 -14.676 1.00 95.81 87 SER A O 1
ATOM 657 N N . LEU A 1 88 ? 12.382 -0.607 -14.311 1.00 96.19 88 LEU A N 1
ATOM 658 C CA . LEU A 1 88 ? 11.850 0.750 -14.474 1.00 96.19 88 LEU A CA 1
ATOM 659 C C . LEU A 1 88 ? 12.390 1.707 -13.404 1.00 96.19 88 LEU A C 1
ATOM 661 O O . LEU A 1 88 ? 12.838 2.802 -13.742 1.00 96.19 88 LEU A O 1
ATOM 665 N N . VAL A 1 89 ? 12.395 1.304 -12.131 1.00 97.56 89 VAL A N 1
ATOM 666 C CA . VAL A 1 89 ? 12.958 2.107 -11.035 1.00 97.56 89 VAL A CA 1
ATOM 667 C C . VAL A 1 89 ? 14.457 2.331 -11.245 1.00 97.56 89 VAL A C 1
ATOM 669 O O . VAL A 1 89 ? 14.933 3.457 -11.093 1.00 97.56 89 VAL A O 1
ATOM 672 N N . GLN A 1 90 ? 15.209 1.295 -11.621 1.00 96.25 90 GLN A N 1
ATOM 673 C CA . GLN A 1 90 ? 16.647 1.409 -11.865 1.00 96.25 90 GLN A CA 1
ATOM 674 C C . GLN A 1 90 ? 16.952 2.378 -13.015 1.00 96.25 90 GLN A C 1
ATOM 676 O O . GLN A 1 90 ? 17.734 3.310 -12.835 1.00 96.25 90 GLN A O 1
ATOM 681 N N . ASN A 1 91 ? 16.280 2.222 -14.157 1.00 93.88 91 ASN A N 1
ATOM 682 C CA . ASN A 1 91 ? 16.518 3.034 -15.355 1.00 93.88 91 ASN A CA 1
ATOM 683 C C . ASN A 1 91 ? 16.036 4.486 -15.223 1.00 93.88 91 ASN A C 1
ATOM 685 O O . ASN A 1 91 ? 16.494 5.352 -15.962 1.00 93.88 91 ASN A O 1
ATOM 689 N N . ASN A 1 92 ? 15.135 4.763 -14.277 1.00 95.56 92 ASN A N 1
ATOM 690 C CA . ASN A 1 92 ? 14.649 6.113 -13.980 1.00 95.56 92 ASN A CA 1
ATOM 691 C C . ASN A 1 92 ? 15.271 6.705 -12.706 1.00 95.56 92 ASN A C 1
ATOM 693 O O . ASN A 1 92 ? 14.846 7.773 -12.262 1.00 95.56 92 ASN A O 1
ATOM 697 N N . THR A 1 93 ? 16.257 6.032 -12.099 1.00 95.06 93 THR A N 1
ATOM 698 C CA . THR A 1 93 ? 16.908 6.538 -10.888 1.00 95.06 93 THR A CA 1
ATOM 699 C C . THR A 1 93 ? 17.586 7.885 -11.181 1.00 95.06 93 THR A C 1
ATOM 701 O O . THR A 1 93 ? 18.367 7.981 -12.131 1.00 95.06 93 THR A O 1
ATOM 704 N N . PRO A 1 94 ? 17.325 8.935 -10.376 1.00 93.06 94 PRO A N 1
ATOM 705 C CA . PRO A 1 94 ? 17.947 10.238 -10.572 1.00 93.06 94 PRO A CA 1
ATOM 706 C C . PRO A 1 94 ? 19.466 10.142 -10.462 1.00 93.06 94 PRO A C 1
ATOM 708 O O . PRO A 1 94 ? 19.997 9.424 -9.611 1.00 93.06 94 PRO A O 1
ATOM 711 N N . ARG A 1 95 ? 20.175 10.908 -11.296 1.00 92.25 95 ARG A N 1
ATOM 712 C CA . ARG A 1 95 ? 21.625 11.081 -11.145 1.00 92.25 95 ARG A CA 1
ATOM 713 C C . ARG A 1 95 ? 21.930 11.713 -9.787 1.00 92.25 95 ARG A C 1
ATOM 715 O O . ARG A 1 95 ? 21.115 12.461 -9.247 1.00 92.25 95 ARG A O 1
ATOM 722 N N . ALA A 1 96 ? 23.118 11.442 -9.254 1.00 89.56 96 ALA A N 1
ATOM 723 C CA . ALA A 1 96 ? 23.567 12.059 -8.011 1.00 89.56 96 ALA A CA 1
ATOM 724 C C . ALA A 1 96 ? 23.450 13.594 -8.092 1.00 89.56 96 ALA A C 1
ATOM 726 O O . ALA A 1 96 ? 23.876 14.201 -9.074 1.00 89.56 96 ALA A O 1
ATOM 727 N N . GLY A 1 97 ? 22.832 14.205 -7.078 1.00 87.50 97 GLY A N 1
ATOM 728 C CA . GLY A 1 97 ? 22.588 15.651 -7.019 1.00 87.50 97 GLY A CA 1
ATOM 729 C C . GLY A 1 97 ? 21.379 16.157 -7.818 1.00 87.50 97 GLY A C 1
ATOM 730 O O . GLY A 1 97 ? 21.031 17.326 -7.686 1.00 87.50 97 GLY A O 1
ATOM 731 N N . ALA A 1 98 ? 20.707 15.312 -8.608 1.00 92.56 98 ALA A N 1
ATOM 732 C CA . ALA A 1 98 ? 19.483 15.688 -9.312 1.00 92.56 98 ALA A CA 1
ATOM 733 C C . ALA A 1 98 ? 18.235 15.426 -8.455 1.00 92.56 98 ALA A C 1
ATOM 735 O O . ALA A 1 98 ? 18.140 14.417 -7.752 1.00 92.56 98 ALA A O 1
ATOM 736 N N . ALA A 1 99 ? 17.247 16.318 -8.554 1.00 91.12 99 ALA A N 1
ATOM 737 C CA . ALA A 1 99 ? 15.946 16.104 -7.934 1.00 91.12 99 ALA A CA 1
ATOM 738 C C . ALA A 1 99 ? 15.212 14.917 -8.595 1.00 91.12 99 ALA A C 1
ATOM 740 O O . ALA A 1 99 ? 15.297 14.744 -9.817 1.00 91.12 99 ALA A O 1
ATOM 741 N N . PRO A 1 100 ? 14.476 14.098 -7.822 1.00 94.62 100 PRO A N 1
ATOM 742 C CA . PRO A 1 100 ? 13.683 13.011 -8.374 1.00 94.62 100 PRO A CA 1
ATOM 743 C C . PRO A 1 100 ? 12.536 13.540 -9.238 1.00 94.62 100 PRO A C 1
ATOM 745 O O . PRO A 1 100 ? 11.831 14.473 -8.854 1.00 94.62 100 PRO A O 1
ATOM 748 N N . SER A 1 101 ? 12.321 12.919 -10.400 1.00 95.50 101 SER A N 1
ATOM 749 C CA . SER A 1 101 ? 11.148 13.211 -11.224 1.00 95.50 101 SER A CA 1
ATOM 750 C C . SER A 1 101 ? 9.881 12.637 -10.583 1.00 95.50 101 SER A C 1
ATOM 752 O O . SER A 1 101 ? 9.928 11.636 -9.865 1.00 95.50 101 SER A O 1
ATOM 754 N N . GLN A 1 102 ? 8.723 13.228 -10.889 1.00 95.12 102 GLN A N 1
ATOM 755 C CA . GLN A 1 102 ? 7.431 12.696 -10.434 1.00 95.12 102 GLN A CA 1
ATOM 756 C C . GLN A 1 102 ? 7.195 11.263 -10.931 1.00 95.12 102 GLN A C 1
ATOM 758 O O . GLN A 1 102 ? 6.733 10.416 -10.172 1.00 95.12 102 GLN A O 1
ATOM 763 N N . GLY A 1 103 ? 7.587 10.962 -12.175 1.00 95.81 103 GLY A N 1
ATOM 764 C CA . GLY A 1 103 ? 7.494 9.609 -12.730 1.00 95.81 103 GLY A CA 1
ATOM 765 C C . GLY A 1 103 ? 8.332 8.594 -11.951 1.00 95.81 103 GLY A C 1
ATOM 766 O O . GLY A 1 103 ? 7.865 7.494 -11.670 1.00 95.81 103 GLY A O 1
ATOM 767 N N . TYR A 1 104 ? 9.535 8.975 -11.521 1.00 96.88 104 TYR A N 1
ATOM 768 C CA . TYR A 1 104 ? 10.369 8.113 -10.689 1.00 96.88 104 TYR A CA 1
ATOM 769 C C . TYR A 1 104 ? 9.757 7.865 -9.298 1.00 96.88 104 TYR A C 1
ATOM 771 O O . TYR A 1 104 ? 9.751 6.728 -8.826 1.00 96.88 104 TYR A O 1
ATOM 779 N N . LEU A 1 105 ? 9.197 8.897 -8.656 1.00 97.75 105 LEU A N 1
ATOM 780 C CA . LEU A 1 105 ? 8.500 8.742 -7.372 1.00 97.75 105 LEU A CA 1
ATOM 781 C C . LEU A 1 105 ? 7.267 7.832 -7.502 1.00 97.75 105 LEU A C 1
ATOM 783 O O . LEU A 1 105 ? 7.058 6.968 -6.652 1.00 97.75 105 LEU A O 1
ATOM 787 N N . ALA A 1 106 ? 6.501 7.966 -8.588 1.00 97.38 106 ALA A N 1
ATOM 788 C CA . ALA A 1 106 ? 5.357 7.103 -8.872 1.00 97.38 106 ALA A CA 1
ATOM 789 C C . ALA A 1 106 ? 5.772 5.634 -9.079 1.00 97.38 106 ALA A C 1
ATOM 791 O O . ALA A 1 106 ? 5.132 4.734 -8.538 1.00 97.38 106 ALA A O 1
ATOM 792 N N . LEU A 1 107 ? 6.877 5.379 -9.792 1.00 98.06 107 LEU A N 1
ATOM 793 C CA . LEU A 1 107 ? 7.430 4.028 -9.958 1.00 98.06 107 LEU A CA 1
ATOM 794 C C . LEU A 1 107 ? 7.884 3.421 -8.623 1.00 98.06 107 LEU A C 1
ATOM 796 O O . LEU A 1 107 ? 7.600 2.253 -8.356 1.00 98.06 107 LEU A O 1
ATOM 800 N N . LEU A 1 108 ? 8.544 4.208 -7.763 1.00 98.06 108 LEU A N 1
ATOM 801 C CA . LEU A 1 108 ? 8.906 3.766 -6.413 1.00 98.06 108 LEU A CA 1
ATOM 802 C C . LEU A 1 108 ? 7.672 3.402 -5.585 1.00 98.06 108 LEU A C 1
ATOM 804 O O . LEU A 1 108 ? 7.662 2.356 -4.941 1.00 98.06 108 LEU A O 1
ATOM 808 N N . GLN A 1 109 ? 6.631 4.235 -5.614 1.00 98.56 109 GLN A N 1
ATOM 809 C CA . GLN A 1 109 ? 5.391 3.973 -4.883 1.00 98.56 109 GLN A CA 1
ATOM 810 C C . GLN A 1 109 ? 4.680 2.720 -5.406 1.00 98.56 109 GLN A C 1
ATOM 812 O O . GLN A 1 109 ? 4.254 1.876 -4.620 1.00 98.56 109 GLN A O 1
ATOM 817 N N . MET A 1 110 ? 4.602 2.549 -6.728 1.00 98.62 110 MET A N 1
ATOM 818 C CA . MET A 1 110 ? 4.034 1.350 -7.347 1.00 98.62 110 MET A CA 1
ATOM 819 C C . MET A 1 110 ? 4.806 0.089 -6.937 1.00 98.62 110 MET A C 1
ATOM 821 O O . MET A 1 110 ? 4.192 -0.917 -6.580 1.00 98.62 110 MET A O 1
ATOM 825 N N . ARG A 1 111 ? 6.145 0.143 -6.899 1.00 98.75 111 ARG A N 1
ATOM 826 C CA . ARG A 1 111 ? 6.967 -0.981 -6.430 1.00 98.75 111 ARG A CA 1
ATOM 827 C C . ARG A 1 111 ? 6.793 -1.254 -4.935 1.00 98.75 111 ARG A C 1
ATOM 829 O O . ARG A 1 111 ? 6.665 -2.417 -4.557 1.00 98.75 111 ARG A O 1
ATOM 836 N N . ALA A 1 112 ? 6.710 -0.215 -4.103 1.00 98.75 112 ALA A N 1
ATOM 837 C CA . ALA A 1 112 ? 6.429 -0.351 -2.674 1.00 98.75 112 ALA A CA 1
ATOM 838 C C . ALA A 1 112 ? 5.106 -1.095 -2.438 1.00 98.75 112 ALA A C 1
ATOM 840 O O . ALA A 1 112 ? 5.058 -2.056 -1.670 1.00 98.75 112 ALA A O 1
ATOM 841 N N . ARG A 1 113 ? 4.055 -0.711 -3.171 1.00 98.75 113 ARG A N 1
ATOM 842 C CA . ARG A 1 113 ? 2.737 -1.354 -3.113 1.00 98.75 113 ARG A CA 1
ATOM 843 C C . ARG A 1 113 ? 2.752 -2.782 -3.655 1.00 98.75 113 ARG A C 1
ATOM 845 O O . ARG A 1 113 ? 2.146 -3.649 -3.037 1.00 98.75 113 ARG A O 1
ATOM 852 N N . LEU A 1 114 ? 3.470 -3.068 -4.748 1.00 98.75 114 LEU A N 1
ATOM 853 C CA . LEU A 1 114 ? 3.661 -4.452 -5.214 1.00 98.75 114 LEU A CA 1
ATOM 854 C C . LEU A 1 114 ? 4.321 -5.302 -4.126 1.00 98.75 114 LEU A C 1
ATOM 856 O O . LEU A 1 114 ? 3.884 -6.419 -3.842 1.00 98.75 114 LEU A O 1
ATOM 860 N N . ASN A 1 115 ? 5.350 -4.749 -3.487 1.00 98.69 115 ASN A N 1
ATOM 861 C CA . ASN A 1 115 ? 6.046 -5.419 -2.408 1.00 98.69 115 ASN A CA 1
ATOM 862 C C . ASN A 1 115 ? 5.123 -5.647 -1.196 1.00 98.69 115 ASN A C 1
ATOM 864 O O . ASN A 1 115 ? 5.131 -6.721 -0.600 1.00 98.69 115 ASN A O 1
ATOM 868 N N . TRP A 1 116 ? 4.254 -4.691 -0.872 1.00 98.31 116 TRP A N 1
ATOM 869 C CA . TRP A 1 116 ? 3.234 -4.869 0.158 1.00 98.31 116 TRP A CA 1
ATOM 870 C C . TRP A 1 116 ? 2.222 -5.963 -0.217 1.00 98.31 116 TRP A C 1
ATOM 872 O O . TRP A 1 116 ? 1.972 -6.861 0.584 1.00 98.31 116 TRP A O 1
ATOM 882 N N . MET A 1 117 ? 1.711 -5.988 -1.447 1.00 98.19 117 MET A N 1
ATOM 883 C CA . MET A 1 117 ? 0.817 -7.063 -1.900 1.00 98.19 117 MET A CA 1
ATOM 884 C C . MET A 1 117 ? 1.473 -8.442 -1.778 1.00 98.19 117 MET A C 1
ATOM 886 O O . MET A 1 117 ? 0.857 -9.382 -1.279 1.00 98.19 117 MET A O 1
ATOM 890 N N . GLY A 1 118 ? 2.752 -8.566 -2.144 1.00 97.88 118 GLY A N 1
ATOM 891 C CA . GLY A 1 118 ? 3.496 -9.808 -1.934 1.00 97.88 118 GLY A CA 1
ATOM 892 C C . GLY A 1 118 ? 3.669 -10.171 -0.455 1.00 97.88 118 GLY A C 1
ATOM 893 O O . GLY A 1 118 ? 3.599 -11.349 -0.105 1.00 97.88 118 GLY A O 1
ATOM 894 N N . HIS A 1 119 ? 3.811 -9.186 0.438 1.00 96.00 119 HIS A N 1
ATOM 895 C CA . HIS A 1 119 ? 3.784 -9.424 1.882 1.00 96.00 119 HIS A CA 1
ATOM 896 C C . HIS A 1 119 ? 2.424 -9.959 2.351 1.00 96.00 119 HIS A C 1
ATOM 898 O O . HIS A 1 119 ? 2.400 -10.948 3.085 1.00 96.00 119 HIS A O 1
ATOM 904 N N . ASN A 1 120 ? 1.317 -9.363 1.900 1.00 94.25 120 ASN A N 1
ATOM 905 C CA . ASN A 1 120 ? -0.041 -9.816 2.224 1.00 94.25 120 ASN A CA 1
ATOM 906 C C . ASN A 1 120 ? -0.326 -11.228 1.671 1.00 94.25 120 ASN A C 1
ATOM 908 O O . ASN A 1 120 ? -1.122 -11.971 2.239 1.00 94.25 120 ASN A O 1
ATOM 912 N N . LEU A 1 121 ? 0.360 -11.618 0.590 1.00 94.88 121 LEU A N 1
ATOM 913 C CA . LEU A 1 121 ? 0.367 -12.966 0.009 1.00 94.88 121 LEU A CA 1
ATOM 914 C C . LEU A 1 121 ? 1.345 -13.938 0.695 1.00 94.88 121 LEU A C 1
ATOM 916 O O . LEU A 1 121 ? 1.599 -15.030 0.176 1.00 94.88 121 LEU A O 1
ATOM 920 N N . ASP A 1 122 ? 1.889 -13.569 1.853 1.00 92.88 122 ASP A N 1
ATOM 921 C CA . ASP A 1 122 ? 2.810 -14.365 2.668 1.00 92.88 122 ASP A CA 1
ATOM 922 C C . ASP A 1 122 ? 4.154 -14.689 1.989 1.00 92.88 122 ASP A C 1
ATOM 924 O O . ASP A 1 122 ? 4.810 -15.678 2.329 1.00 92.88 122 ASP A O 1
ATOM 928 N N . GLN A 1 123 ? 4.597 -13.867 1.032 1.00 95.50 123 GLN A N 1
ATOM 929 C CA . GLN A 1 123 ? 5.875 -14.070 0.351 1.00 95.50 123 GLN A CA 1
ATOM 930 C C . GLN A 1 123 ? 7.045 -13.503 1.169 1.00 95.50 123 GLN A C 1
ATOM 932 O O . GLN A 1 123 ? 7.013 -12.380 1.680 1.00 95.50 123 GLN A O 1
ATOM 937 N N . ALA A 1 124 ? 8.109 -14.295 1.316 1.00 93.50 124 ALA A N 1
ATOM 938 C CA . ALA A 1 124 ? 9.287 -13.909 2.092 1.00 93.50 124 ALA A CA 1
ATOM 939 C C . ALA A 1 124 ? 10.080 -12.780 1.408 1.00 93.50 124 ALA A C 1
ATOM 941 O O . ALA A 1 124 ? 10.203 -12.758 0.187 1.00 93.50 124 ALA A O 1
ATOM 942 N N . GLY A 1 125 ? 10.634 -11.846 2.188 1.00 95.19 125 GLY A N 1
ATOM 943 C CA . GLY A 1 125 ? 11.439 -10.723 1.686 1.00 95.19 125 GLY A CA 1
ATOM 944 C C . GLY A 1 125 ? 10.625 -9.528 1.174 1.00 95.19 125 GLY A C 1
ATOM 945 O O . GLY A 1 125 ? 11.145 -8.419 1.082 1.00 95.19 125 GLY A O 1
ATOM 946 N N . TYR A 1 126 ? 9.345 -9.723 0.857 1.00 97.44 126 TYR A N 1
ATOM 947 C CA . TYR A 1 126 ? 8.490 -8.682 0.289 1.00 97.44 126 TYR A CA 1
ATOM 948 C C . TYR A 1 126 ? 8.192 -7.544 1.281 1.00 97.44 126 TYR A C 1
ATOM 950 O O . TYR A 1 126 ? 8.180 -6.379 0.892 1.00 97.44 126 TYR A O 1
ATOM 958 N N . ALA A 1 127 ? 8.051 -7.843 2.577 1.00 96.31 127 ALA A N 1
ATOM 959 C CA . ALA A 1 127 ? 7.870 -6.810 3.601 1.00 96.31 127 ALA A CA 1
ATOM 960 C C . ALA A 1 127 ? 9.115 -5.918 3.741 1.00 96.31 127 ALA A C 1
ATOM 962 O O . ALA A 1 127 ? 9.020 -4.698 3.851 1.00 96.31 127 ALA A O 1
ATOM 963 N N . GLU A 1 128 ? 10.295 -6.528 3.719 1.00 97.62 128 GLU A N 1
ATOM 964 C CA . GLU A 1 128 ? 11.571 -5.835 3.837 1.00 97.62 128 GLU A CA 1
ATOM 965 C C . GLU A 1 128 ? 11.819 -4.938 2.606 1.00 97.62 128 GLU A C 1
ATOM 967 O O . GLU A 1 128 ? 12.251 -3.793 2.746 1.00 97.62 128 GLU A O 1
ATOM 972 N N . ARG A 1 129 ? 11.449 -5.407 1.404 1.00 98.19 129 ARG A N 1
ATOM 973 C CA . ARG A 1 129 ? 11.499 -4.610 0.166 1.00 98.19 129 ARG A CA 1
ATOM 974 C C . ARG A 1 129 ? 10.507 -3.443 0.167 1.00 98.19 129 ARG A C 1
ATOM 976 O O . ARG A 1 129 ? 10.893 -2.332 -0.187 1.00 98.19 129 ARG A O 1
ATOM 983 N N . ALA A 1 130 ? 9.262 -3.669 0.593 1.00 98.56 130 ALA A N 1
ATOM 984 C CA . ALA A 1 130 ? 8.257 -2.608 0.702 1.00 98.56 130 ALA A CA 1
ATOM 985 C C . ALA A 1 130 ? 8.706 -1.518 1.680 1.00 98.56 130 ALA A C 1
ATOM 987 O O . ALA A 1 130 ? 8.600 -0.333 1.377 1.00 98.56 130 ALA A O 1
ATOM 988 N N . GLU A 1 131 ? 9.265 -1.909 2.830 1.00 98.44 131 GLU A N 1
ATOM 989 C CA . GLU A 1 131 ? 9.806 -0.955 3.798 1.00 98.44 131 GLU A CA 1
ATOM 990 C C . GLU A 1 131 ? 10.933 -0.108 3.199 1.00 98.44 131 GLU A C 1
ATOM 992 O O . GLU A 1 131 ? 10.924 1.113 3.354 1.00 98.44 131 GLU A O 1
ATOM 997 N N . ALA A 1 132 ? 11.879 -0.739 2.498 1.00 98.44 132 ALA A N 1
ATOM 998 C CA . ALA A 1 132 ? 12.979 -0.032 1.851 1.00 98.44 132 ALA A CA 1
ATOM 999 C C . ALA A 1 132 ? 12.476 0.977 0.804 1.00 98.44 132 ALA A C 1
ATOM 1001 O O . ALA A 1 132 ? 12.969 2.106 0.745 1.00 98.44 132 ALA A O 1
ATOM 1002 N N . ASP A 1 133 ? 11.465 0.600 0.018 1.00 98.62 133 ASP A N 1
ATOM 1003 C CA . ASP A 1 133 ? 10.868 1.479 -0.986 1.00 98.62 133 ASP A CA 1
ATOM 1004 C C . ASP A 1 133 ? 10.112 2.648 -0.360 1.00 98.62 133 ASP A C 1
ATOM 1006 O O . ASP A 1 133 ? 10.320 3.787 -0.778 1.00 98.62 133 ASP A O 1
ATOM 1010 N N . TYR A 1 134 ? 9.300 2.414 0.674 1.00 98.62 134 TYR A N 1
ATOM 1011 C CA . TYR A 1 134 ? 8.612 3.495 1.382 1.00 98.62 134 TYR A CA 1
ATOM 1012 C C . TYR A 1 134 ? 9.583 4.439 2.095 1.00 98.62 134 TYR A C 1
ATOM 1014 O O . TYR A 1 134 ? 9.397 5.655 2.048 1.00 98.62 134 TYR A O 1
ATOM 1022 N N . ALA A 1 135 ? 10.645 3.915 2.711 1.00 98.38 135 ALA A N 1
ATOM 1023 C CA . ALA A 1 135 ? 11.683 4.740 3.322 1.00 98.38 135 ALA A CA 1
ATOM 1024 C C . ALA A 1 135 ? 12.381 5.621 2.274 1.00 98.38 135 ALA A C 1
ATOM 1026 O O . ALA A 1 135 ? 12.563 6.822 2.490 1.00 98.38 135 ALA A O 1
ATOM 1027 N N . ARG A 1 136 ? 12.712 5.050 1.106 1.00 97.81 136 ARG A N 1
ATOM 1028 C CA . ARG A 1 136 ? 13.294 5.798 -0.015 1.00 97.81 136 ARG A CA 1
ATOM 1029 C C . ARG A 1 136 ? 12.320 6.839 -0.565 1.00 97.81 136 ARG A C 1
ATOM 1031 O O . ARG A 1 136 ? 12.729 7.970 -0.813 1.00 97.81 136 ARG A O 1
ATOM 1038 N N . LEU A 1 137 ? 11.048 6.481 -0.725 1.00 97.81 137 LEU A N 1
ATOM 1039 C CA . LEU A 1 137 ? 10.002 7.386 -1.190 1.00 97.81 137 LEU A CA 1
ATOM 1040 C C . LEU A 1 137 ? 9.831 8.565 -0.227 1.00 97.81 137 LEU A C 1
ATOM 1042 O O . LEU A 1 137 ? 9.830 9.706 -0.670 1.00 97.81 137 LEU A O 1
ATOM 1046 N N . LEU A 1 138 ? 9.775 8.317 1.084 1.00 97.69 138 LEU A N 1
ATOM 1047 C CA . LEU A 1 138 ? 9.636 9.363 2.101 1.00 97.69 138 LEU A CA 1
ATOM 1048 C C . LEU A 1 138 ? 10.837 10.319 2.137 1.00 97.69 138 LEU A C 1
ATOM 1050 O O . LEU A 1 138 ? 10.661 11.527 2.310 1.00 97.69 138 LEU A O 1
ATOM 1054 N N . ALA A 1 139 ? 12.052 9.791 1.957 1.00 96.81 139 ALA A N 1
ATOM 1055 C CA . ALA A 1 139 ? 13.269 10.597 1.898 1.00 96.81 139 ALA A CA 1
ATOM 1056 C C . ALA A 1 139 ? 13.298 11.527 0.673 1.00 96.81 139 ALA A C 1
ATOM 1058 O O . ALA A 1 139 ? 13.818 12.639 0.753 1.00 96.81 139 ALA A O 1
ATOM 1059 N N . LEU A 1 140 ? 12.728 11.075 -0.446 1.00 96.00 140 LEU A N 1
ATOM 1060 C CA . LEU A 1 140 ? 12.739 11.777 -1.729 1.00 96.00 140 LEU A CA 1
ATOM 1061 C C . LEU A 1 140 ? 11.484 12.624 -1.988 1.00 96.00 140 LEU A C 1
ATOM 1063 O O . LEU A 1 140 ? 11.502 13.480 -2.873 1.00 96.00 140 LEU A O 1
ATOM 1067 N N . ALA A 1 141 ? 10.401 12.394 -1.246 1.00 95.31 141 ALA A N 1
ATOM 1068 C CA . ALA A 1 141 ? 9.135 13.081 -1.445 1.00 95.31 141 ALA A CA 1
ATOM 1069 C C . ALA A 1 141 ? 9.263 14.597 -1.183 1.00 95.31 141 ALA A C 1
ATOM 1071 O O . ALA A 1 141 ? 9.807 15.005 -0.147 1.00 95.31 141 ALA A O 1
ATOM 1072 N N . PRO A 1 142 ? 8.702 15.448 -2.066 1.00 94.44 142 PRO A N 1
ATOM 1073 C CA . PRO A 1 142 ? 8.537 16.872 -1.793 1.00 94.44 142 PRO A CA 1
ATOM 1074 C C . PRO A 1 142 ? 7.762 17.102 -0.493 1.00 94.44 142 PRO A C 1
ATOM 1076 O O . PRO A 1 142 ? 6.889 16.307 -0.147 1.00 94.44 142 PRO A O 1
ATOM 1079 N N . ALA A 1 143 ? 8.022 18.215 0.199 1.00 95.06 143 ALA A N 1
ATOM 1080 C CA . ALA A 1 143 ? 7.403 18.515 1.496 1.00 95.06 143 ALA A CA 1
ATOM 1081 C C . ALA A 1 143 ? 5.867 18.383 1.482 1.00 95.06 143 ALA A C 1
ATOM 1083 O O . ALA A 1 143 ? 5.306 17.772 2.385 1.00 95.06 143 ALA A O 1
ATOM 1084 N N . ALA A 1 144 ? 5.212 18.862 0.420 1.00 94.88 144 ALA A N 1
ATOM 1085 C CA . ALA A 1 144 ? 3.761 18.775 0.254 1.00 94.88 144 ALA A CA 1
ATOM 1086 C C . ALA A 1 144 ? 3.229 17.333 0.107 1.00 94.88 144 ALA A C 1
ATOM 1088 O O . ALA A 1 144 ? 2.090 17.064 0.466 1.00 94.88 144 ALA A O 1
ATOM 1089 N N . ALA A 1 145 ? 4.041 16.399 -0.398 1.00 95.25 145 ALA A N 1
ATOM 1090 C CA . ALA A 1 145 ? 3.655 15.000 -0.589 1.00 95.25 145 ALA A CA 1
ATOM 1091 C C . ALA A 1 145 ? 4.020 14.103 0.609 1.00 95.25 145 ALA A C 1
ATOM 1093 O O . ALA A 1 145 ? 3.518 12.983 0.714 1.00 95.25 145 ALA A O 1
ATOM 1094 N N . LYS A 1 146 ? 4.883 14.572 1.525 1.00 96.38 146 LYS A N 1
ATOM 1095 C CA . LYS A 1 146 ? 5.338 13.780 2.680 1.00 96.38 146 LYS A CA 1
ATOM 1096 C C . LYS A 1 146 ? 4.195 13.253 3.555 1.00 96.38 146 LYS A C 1
ATOM 1098 O O . LYS A 1 146 ? 4.260 12.067 3.866 1.00 96.38 146 LYS A O 1
ATOM 1103 N N . PRO A 1 147 ? 3.149 14.031 3.905 1.00 98.19 147 PRO A N 1
ATOM 1104 C CA . PRO A 1 147 ? 2.053 13.517 4.729 1.00 98.19 147 PRO A CA 1
ATOM 1105 C C . PRO A 1 147 ? 1.351 12.306 4.104 1.00 98.19 147 PRO A C 1
ATOM 1107 O O . PRO A 1 147 ? 1.111 11.317 4.791 1.00 98.19 147 PRO A O 1
ATOM 1110 N N . ALA A 1 148 ? 1.107 12.336 2.790 1.00 97.75 148 ALA A N 1
ATOM 1111 C CA . ALA A 1 148 ? 0.506 11.216 2.066 1.00 97.75 148 ALA A CA 1
ATOM 1112 C C . ALA A 1 148 ? 1.401 9.965 2.094 1.00 97.75 148 ALA A C 1
ATOM 1114 O O . ALA A 1 148 ? 0.947 8.870 2.421 1.00 97.75 148 ALA A O 1
ATOM 1115 N N . VAL A 1 149 ? 2.703 10.134 1.835 1.00 98.00 149 VAL A N 1
ATOM 1116 C CA . VAL A 1 149 ? 3.674 9.028 1.891 1.00 98.00 149 VAL A CA 1
ATOM 1117 C C . VAL A 1 149 ? 3.805 8.464 3.310 1.00 98.00 149 VAL A C 1
ATOM 1119 O O . VAL A 1 149 ? 3.889 7.249 3.478 1.00 98.00 149 VAL A O 1
ATOM 1122 N N . GLN A 1 150 ? 3.797 9.318 4.337 1.00 98.12 150 GLN A N 1
ATOM 1123 C CA . GLN A 1 150 ? 3.813 8.894 5.741 1.00 98.12 150 GLN A CA 1
ATOM 1124 C C . GLN A 1 150 ? 2.556 8.105 6.105 1.00 98.12 150 GLN A C 1
ATOM 1126 O O . GLN A 1 150 ? 2.667 7.088 6.783 1.00 98.12 150 GLN A O 1
ATOM 1131 N N . GLY A 1 151 ? 1.381 8.540 5.648 1.00 98.31 151 GLY A N 1
ATOM 1132 C CA . GLY A 1 151 ? 0.126 7.828 5.880 1.00 98.31 151 GLY A CA 1
ATOM 1133 C C . GLY A 1 151 ? 0.161 6.417 5.308 1.00 98.31 151 GLY A C 1
ATOM 1134 O O . GLY A 1 151 ? -0.060 5.441 6.024 1.00 98.31 151 GLY A O 1
ATOM 1135 N N . GLU A 1 152 ? 0.538 6.299 4.035 1.00 98.12 152 GLU A N 1
ATOM 1136 C CA . GLU A 1 152 ? 0.619 5.006 3.358 1.00 98.12 152 GLU A CA 1
ATOM 1137 C C . GLU A 1 152 ? 1.691 4.091 3.971 1.00 98.12 152 GLU A C 1
ATOM 1139 O O . GLU A 1 152 ? 1.432 2.915 4.233 1.00 98.12 152 GLU A O 1
ATOM 1144 N N . PHE A 1 153 ? 2.874 4.631 4.279 1.00 98.50 153 PHE A N 1
ATOM 1145 C CA . PHE A 1 153 ? 3.931 3.861 4.931 1.00 98.50 153 PHE A CA 1
ATOM 1146 C C . PHE A 1 153 ? 3.513 3.417 6.342 1.00 98.50 153 PHE A C 1
ATOM 1148 O O . PHE A 1 153 ? 3.735 2.272 6.739 1.00 98.50 153 PHE A O 1
ATOM 1155 N N . GLY A 1 154 ? 2.847 4.293 7.092 1.00 98.19 154 GLY A N 1
ATOM 1156 C CA . GLY A 1 154 ? 2.284 3.977 8.396 1.00 98.19 154 GLY A CA 1
ATOM 1157 C C . GLY A 1 154 ? 1.251 2.851 8.323 1.00 98.19 154 GLY A C 1
ATOM 1158 O O . GLY A 1 154 ? 1.287 1.938 9.149 1.00 98.19 154 GLY A O 1
ATOM 1159 N N . ASN A 1 155 ? 0.385 2.857 7.309 1.00 96.81 155 ASN A N 1
ATOM 1160 C CA . ASN A 1 155 ? -0.591 1.792 7.086 1.00 96.81 155 ASN A CA 1
ATOM 1161 C C . ASN A 1 155 ? 0.103 0.464 6.742 1.00 96.81 155 ASN A C 1
ATOM 1163 O O . ASN A 1 155 ? -0.175 -0.561 7.368 1.00 96.81 155 ASN A O 1
ATOM 1167 N N . PHE A 1 156 ? 1.102 0.484 5.858 1.00 96.81 156 PHE A N 1
ATOM 1168 C CA . PHE A 1 156 ? 1.923 -0.697 5.595 1.00 96.81 156 PHE A CA 1
ATOM 1169 C C . PHE A 1 156 ? 2.542 -1.262 6.885 1.00 96.81 156 PHE A C 1
ATOM 1171 O O . PHE A 1 156 ? 2.420 -2.457 7.168 1.00 96.81 156 PHE A O 1
ATOM 1178 N N . LEU A 1 157 ? 3.155 -0.414 7.717 1.00 96.56 157 LEU A N 1
ATOM 1179 C CA . LEU A 1 157 ? 3.720 -0.831 9.003 1.00 96.56 157 LEU A CA 1
ATOM 1180 C C . LEU A 1 157 ? 2.657 -1.465 9.914 1.00 96.56 157 LEU A C 1
ATOM 1182 O O . LEU A 1 157 ? 2.933 -2.507 10.516 1.00 96.56 157 LEU A O 1
ATOM 1186 N N . ALA A 1 158 ? 1.455 -0.883 9.988 1.00 93.19 158 ALA A N 1
ATOM 1187 C CA . ALA A 1 158 ? 0.343 -1.431 10.762 1.00 93.19 158 ALA A CA 1
ATOM 1188 C C . ALA A 1 158 ? -0.076 -2.810 10.230 1.00 93.19 158 ALA A C 1
ATOM 1190 O O . ALA A 1 158 ? -0.147 -3.767 10.999 1.00 93.19 158 ALA A O 1
ATOM 1191 N N . SER A 1 159 ? -0.268 -2.946 8.917 1.00 89.12 159 SER A N 1
ATOM 1192 C CA . SER A 1 159 ? -0.654 -4.217 8.288 1.00 89.12 159 SER A CA 1
ATOM 1193 C C . SER A 1 159 ? 0.358 -5.342 8.547 1.00 89.12 159 SER A C 1
ATOM 1195 O O . SER A 1 159 ? -0.025 -6.494 8.720 1.00 89.12 159 SER A O 1
ATOM 1197 N N . SER A 1 160 ? 1.642 -5.002 8.692 1.00 90.12 160 SER A N 1
ATOM 1198 C CA . SER A 1 160 ? 2.708 -5.948 9.039 1.00 90.12 160 SER A CA 1
ATOM 1199 C C . SER A 1 160 ? 2.955 -6.084 10.547 1.00 90.12 160 SER A C 1
ATOM 1201 O O . SER A 1 160 ? 4.059 -6.452 10.951 1.00 90.12 160 SER A O 1
ATOM 1203 N N . ALA A 1 161 ? 1.975 -5.744 11.388 1.00 88.75 161 ALA A N 1
ATOM 1204 C CA . ALA A 1 161 ? 2.039 -5.854 12.848 1.00 88.75 161 ALA A CA 1
ATOM 1205 C C . ALA A 1 161 ? 3.151 -5.025 13.535 1.00 88.75 161 ALA A C 1
ATOM 1207 O O . ALA A 1 161 ? 3.563 -5.336 14.651 1.00 88.75 161 ALA A O 1
ATOM 1208 N N . ARG A 1 162 ? 3.624 -3.933 12.919 1.00 92.31 162 ARG A N 1
ATOM 1209 C CA . ARG A 1 162 ? 4.660 -3.032 13.474 1.00 92.31 162 ARG A CA 1
ATOM 1210 C C . ARG A 1 162 ? 4.040 -1.773 14.094 1.00 92.31 162 ARG A C 1
ATOM 1212 O O . ARG A 1 162 ? 4.392 -0.648 13.734 1.00 92.31 162 ARG A O 1
ATOM 1219 N N . MET A 1 163 ? 3.109 -1.959 15.034 1.00 92.75 163 MET A N 1
ATOM 1220 C CA . MET A 1 163 ? 2.265 -0.880 15.583 1.00 92.75 163 MET A CA 1
ATOM 1221 C C . MET A 1 163 ? 3.043 0.249 16.262 1.00 92.75 163 MET A C 1
ATOM 1223 O O . MET A 1 163 ? 2.663 1.412 16.132 1.00 92.75 163 MET A O 1
ATOM 1227 N N . GLU A 1 164 ? 4.148 -0.073 16.939 1.00 95.12 164 GLU A N 1
ATOM 1228 C CA . GLU A 1 164 ? 5.003 0.914 17.615 1.00 95.12 164 GLU A CA 1
ATOM 1229 C C . GLU A 1 164 ? 5.542 1.980 16.657 1.00 95.12 164 GLU A C 1
ATOM 1231 O O . GLU A 1 164 ? 5.651 3.146 17.025 1.00 95.12 164 GLU A O 1
ATOM 1236 N N . ARG A 1 165 ? 5.826 1.594 15.407 1.00 96.81 165 ARG A N 1
ATOM 1237 C CA . ARG A 1 165 ? 6.284 2.509 14.354 1.00 96.81 165 ARG A CA 1
ATOM 1238 C C . ARG A 1 165 ? 5.129 3.071 13.532 1.00 96.81 165 ARG A C 1
ATOM 1240 O O . ARG A 1 165 ? 5.191 4.221 13.108 1.00 96.81 165 ARG A O 1
ATOM 1247 N N . ALA A 1 166 ? 4.080 2.280 13.320 1.00 97.69 166 ALA A N 1
ATOM 1248 C CA . ALA A 1 166 ? 2.929 2.673 12.517 1.00 97.69 166 ALA A CA 1
ATOM 1249 C C . ALA A 1 166 ? 2.147 3.841 13.134 1.00 97.69 166 ALA A C 1
ATOM 1251 O O . ALA A 1 166 ? 1.907 4.843 12.469 1.00 97.69 166 ALA A O 1
ATOM 1252 N N . ILE A 1 167 ? 1.778 3.738 14.416 1.00 98.06 167 ILE A N 1
ATOM 1253 C CA . ILE A 1 167 ? 0.930 4.724 15.102 1.00 98.06 167 ILE A CA 1
ATOM 1254 C C . ILE A 1 167 ? 1.524 6.143 15.089 1.00 98.06 167 ILE A C 1
ATOM 1256 O O . ILE A 1 167 ? 0.795 7.064 14.713 1.00 98.06 167 ILE A O 1
ATOM 1260 N N . PRO A 1 168 ? 2.795 6.382 15.481 1.00 98.12 168 PRO A N 1
ATOM 1261 C CA . PRO A 1 168 ? 3.351 7.733 15.434 1.00 98.12 168 PRO A CA 1
ATOM 1262 C C . PRO A 1 168 ? 3.432 8.277 14.003 1.00 98.12 168 PRO A C 1
ATOM 1264 O O . PRO A 1 168 ? 3.179 9.461 13.794 1.00 98.12 168 PRO A O 1
ATOM 1267 N N . MET A 1 169 ? 3.714 7.427 13.012 1.00 98.31 169 MET A N 1
ATOM 1268 C CA . MET A 1 169 ? 3.781 7.840 11.609 1.00 9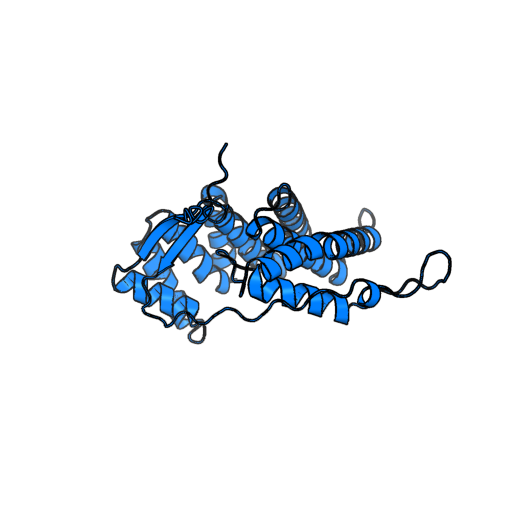8.31 169 MET A CA 1
ATOM 1269 C C . MET A 1 169 ? 2.405 8.227 11.051 1.00 98.31 169 MET A C 1
ATOM 1271 O O . MET A 1 169 ? 2.261 9.298 10.465 1.00 98.31 169 MET A O 1
ATOM 1275 N N . LEU A 1 170 ? 1.385 7.403 11.300 1.00 98.62 170 LEU A N 1
ATOM 1276 C CA . LEU A 1 170 ? -0.005 7.678 10.926 1.00 98.62 170 LEU A CA 1
ATOM 1277 C C . LEU A 1 170 ? -0.536 8.944 11.613 1.00 98.62 170 LEU A C 1
ATOM 1279 O O . LEU A 1 170 ? -1.233 9.745 10.994 1.00 98.62 170 LEU A O 1
ATOM 1283 N N . ARG A 1 171 ? -0.173 9.163 12.883 1.00 98.25 171 ARG A N 1
ATOM 1284 C CA . ARG A 1 171 ? -0.528 10.386 13.615 1.00 98.25 171 ARG A CA 1
ATOM 1285 C C . ARG A 1 171 ? 0.125 11.623 13.014 1.00 98.25 171 ARG A C 1
ATOM 1287 O O . ARG A 1 171 ? -0.562 12.624 12.842 1.00 98.25 171 ARG A O 1
ATOM 1294 N N . ALA A 1 172 ? 1.409 11.550 12.671 1.00 98.00 172 ALA A N 1
ATOM 1295 C CA . ALA A 1 172 ? 2.109 12.653 12.022 1.00 98.00 172 ALA A CA 1
ATOM 1296 C C . ALA A 1 172 ? 1.482 12.994 10.660 1.00 98.00 172 ALA A C 1
ATOM 1298 O O . ALA A 1 172 ? 1.244 14.166 10.383 1.00 98.00 172 ALA A O 1
ATOM 1299 N N . ALA A 1 173 ? 1.142 11.983 9.853 1.00 98.50 173 ALA A N 1
ATOM 1300 C CA . ALA A 1 173 ? 0.445 12.171 8.581 1.00 98.50 173 ALA A CA 1
ATOM 1301 C C . ALA A 1 173 ? -0.911 12.875 8.765 1.00 98.50 173 ALA A C 1
ATOM 1303 O O . ALA A 1 173 ? -1.185 13.876 8.103 1.00 98.50 173 ALA A O 1
ATOM 1304 N N . TYR A 1 174 ? -1.719 12.395 9.716 1.00 98.19 174 TYR A N 1
ATOM 1305 C CA . TYR A 1 174 ? -3.021 12.976 10.046 1.00 98.19 174 TYR A CA 1
ATOM 1306 C C . TYR A 1 174 ? -2.909 14.442 10.489 1.00 98.19 174 TYR A C 1
ATOM 1308 O O . TYR A 1 174 ? -3.602 15.310 9.965 1.00 98.19 174 TYR A O 1
ATOM 1316 N N . GLN A 1 175 ? -1.992 14.734 11.417 1.00 97.06 175 GLN A N 1
ATOM 1317 C CA . GLN A 1 175 ? -1.756 16.087 11.935 1.00 97.06 175 GLN A CA 1
ATOM 1318 C C . GLN A 1 175 ? -1.202 17.044 10.874 1.00 97.06 175 GLN A C 1
ATOM 1320 O O . GLN A 1 175 ? -1.463 18.241 10.936 1.00 97.06 175 GLN A O 1
ATOM 1325 N N . ALA A 1 176 ? -0.471 16.522 9.889 1.00 97.25 176 ALA A N 1
ATOM 1326 C CA . ALA A 1 176 ? 0.036 17.288 8.756 1.00 97.25 176 ALA A CA 1
ATOM 1327 C C . ALA A 1 176 ? -0.995 17.460 7.619 1.00 97.25 176 ALA A C 1
ATOM 1329 O O . ALA A 1 176 ? -0.637 17.919 6.536 1.00 97.25 176 ALA A O 1
ATOM 1330 N N . GLY A 1 177 ? -2.264 17.109 7.854 1.00 95.12 177 GLY A N 1
ATOM 1331 C CA . GLY A 1 177 ? -3.379 17.376 6.943 1.00 95.12 177 GLY A CA 1
ATOM 1332 C C . GLY A 1 177 ? -3.786 16.208 6.046 1.00 95.12 177 GLY A C 1
ATOM 1333 O O . GLY A 1 177 ? -4.764 16.340 5.315 1.00 95.12 177 GLY A O 1
ATOM 1334 N N . HIS A 1 178 ? -3.115 15.052 6.113 1.00 97.31 178 HIS A N 1
ATOM 1335 C CA . HIS A 1 178 ? -3.555 13.854 5.393 1.00 97.31 178 HIS A CA 1
ATOM 1336 C C . HIS A 1 178 ? -4.637 13.112 6.190 1.00 97.31 178 HIS A C 1
ATOM 1338 O O . HIS A 1 178 ? -4.399 12.076 6.819 1.00 97.31 178 HIS A O 1
ATOM 1344 N N . GLN A 1 179 ? -5.837 13.694 6.207 1.00 95.62 179 GLN A N 1
ATOM 1345 C CA . GLN A 1 179 ? -6.956 13.245 7.037 1.00 95.62 179 GLN A CA 1
ATOM 1346 C C . GLN A 1 179 ? -7.414 11.813 6.718 1.00 95.62 179 GLN A C 1
ATOM 1348 O O . GLN A 1 179 ? -7.945 11.136 7.601 1.00 95.62 179 GLN A O 1
ATOM 1353 N N . GLU A 1 180 ? -7.152 11.310 5.507 1.00 93.69 180 GLU A N 1
ATOM 1354 C CA . GLU A 1 180 ? -7.432 9.927 5.111 1.00 93.69 180 GLU A CA 1
ATOM 1355 C C . GLU A 1 180 ? -6.730 8.904 6.019 1.00 93.69 180 GLU A C 1
ATOM 1357 O O . GLU A 1 180 ? -7.281 7.836 6.294 1.00 93.69 180 GLU A O 1
ATOM 1362 N N . SER A 1 181 ? -5.566 9.264 6.578 1.00 96.88 181 SER A N 1
ATOM 1363 C CA . SER A 1 181 ? -4.835 8.433 7.549 1.00 96.88 181 SER A CA 1
ATOM 1364 C C . SER A 1 181 ? -5.599 8.206 8.855 1.00 96.88 181 SER A C 1
ATOM 1366 O O . SER A 1 181 ? -5.239 7.315 9.623 1.00 96.88 181 SER A O 1
ATOM 1368 N N . GLY A 1 182 ? -6.656 8.980 9.132 1.00 97.06 182 GLY A N 1
ATOM 1369 C CA . GLY A 1 182 ? -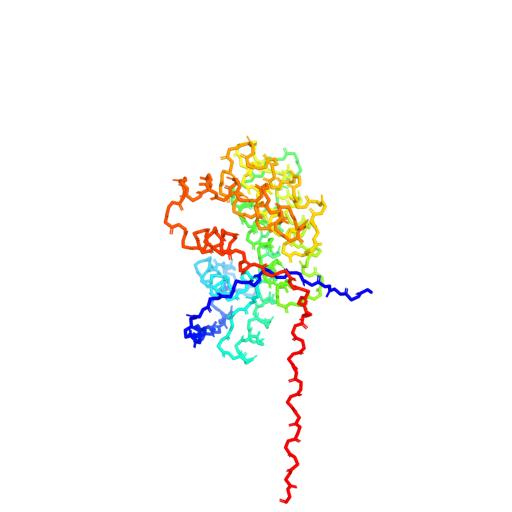7.451 8.864 10.355 1.00 97.06 182 GLY A CA 1
ATOM 1370 C C . GLY A 1 182 ? -8.087 7.482 10.527 1.00 97.06 182 GLY A C 1
ATOM 1371 O O . GLY A 1 182 ? -8.082 6.936 11.631 1.00 97.06 182 GLY A O 1
ATOM 1372 N N . ARG A 1 183 ? -8.560 6.860 9.438 1.00 95.56 183 ARG A N 1
ATOM 1373 C CA . ARG A 1 183 ? -9.116 5.497 9.480 1.00 95.56 183 ARG A CA 1
ATOM 1374 C C . ARG A 1 183 ? -8.059 4.462 9.846 1.00 95.56 183 ARG A C 1
ATOM 1376 O O . ARG A 1 183 ? -8.301 3.605 10.697 1.00 95.56 183 ARG A O 1
ATOM 1383 N N . ASP A 1 184 ? -6.895 4.543 9.214 1.00 95.25 184 ASP A N 1
ATOM 1384 C CA . ASP A 1 184 ? -5.818 3.574 9.411 1.00 95.25 184 ASP A CA 1
ATOM 1385 C C . ASP A 1 184 ? -5.186 3.752 10.803 1.00 95.25 184 ASP A C 1
ATOM 1387 O O . ASP A 1 184 ? -4.934 2.768 11.500 1.00 95.25 184 ASP A O 1
ATOM 1391 N N . LEU A 1 185 ? -5.050 4.997 11.279 1.00 97.94 185 LEU A N 1
ATOM 1392 C CA . LEU A 1 185 ? -4.654 5.308 12.655 1.00 97.94 185 LEU A CA 1
ATOM 1393 C C . LEU A 1 185 ? -5.650 4.740 13.667 1.00 97.94 185 LEU A C 1
ATOM 1395 O O . LEU A 1 185 ? -5.239 4.078 14.617 1.00 97.94 185 LEU A O 1
ATOM 1399 N N . ALA A 1 186 ? -6.952 4.958 13.472 1.00 96.56 186 ALA A N 1
ATOM 1400 C CA . ALA A 1 186 ? -7.963 4.415 14.372 1.00 96.56 186 ALA A CA 1
ATOM 1401 C C . ALA A 1 186 ? -7.943 2.883 14.392 1.00 96.56 186 ALA A C 1
ATOM 1403 O O . ALA A 1 186 ? -8.011 2.279 15.460 1.00 96.56 186 ALA A O 1
ATOM 1404 N N . THR A 1 187 ? -7.778 2.255 13.229 1.00 93.12 187 THR A N 1
ATOM 1405 C CA . THR A 1 187 ? -7.626 0.800 13.102 1.00 93.12 187 THR A CA 1
ATOM 1406 C C . THR A 1 187 ? -6.401 0.322 13.888 1.00 93.12 187 THR A C 1
ATOM 1408 O O . THR A 1 187 ? -6.523 -0.558 14.737 1.00 93.12 187 THR A O 1
ATOM 1411 N N . ALA A 1 188 ? -5.236 0.950 13.713 1.00 93.94 188 ALA A N 1
ATOM 1412 C CA . ALA A 1 188 ? -4.033 0.622 14.479 1.00 93.94 188 ALA A CA 1
ATOM 1413 C C . ALA A 1 188 ? -4.239 0.799 15.999 1.00 93.94 188 ALA A C 1
ATOM 1415 O O . ALA A 1 188 ? -3.836 -0.055 16.790 1.00 93.94 188 ALA A O 1
ATOM 1416 N N . LEU A 1 189 ? -4.928 1.859 16.428 1.00 95.25 189 LEU A N 1
ATOM 1417 C CA . LEU A 1 189 ? -5.267 2.094 17.835 1.00 95.25 189 LEU A CA 1
ATOM 1418 C C . LEU A 1 189 ? -6.188 1.002 18.406 1.00 95.25 189 LEU A C 1
ATOM 1420 O O . LEU A 1 189 ? -5.968 0.552 19.532 1.00 95.25 189 LEU A O 1
ATOM 1424 N N . LEU A 1 190 ? -7.170 0.529 17.633 1.00 92.94 190 LEU A N 1
ATOM 1425 C CA . LEU A 1 190 ? -8.039 -0.582 18.032 1.00 92.94 190 LEU A CA 1
ATOM 1426 C C . LEU A 1 190 ? -7.249 -1.877 18.238 1.00 92.94 190 LEU A C 1
ATOM 1428 O O . LEU A 1 190 ? -7.503 -2.572 19.219 1.00 92.94 190 LEU A O 1
ATOM 1432 N N . THR A 1 191 ? -6.251 -2.171 17.392 1.00 88.81 191 THR A N 1
ATOM 1433 C CA . THR A 1 191 ? -5.381 -3.351 17.594 1.00 88.81 191 THR A CA 1
ATOM 1434 C C . THR A 1 191 ? -4.612 -3.310 18.915 1.00 88.81 191 THR A C 1
ATOM 1436 O O . THR A 1 191 ? -4.329 -4.356 19.489 1.00 88.81 191 THR A O 1
ATOM 1439 N N . GLN A 1 192 ? -4.347 -2.107 19.431 1.00 89.94 192 GLN A N 1
ATOM 1440 C CA . GLN A 1 192 ? -3.672 -1.865 20.706 1.00 89.94 192 GLN A CA 1
ATOM 1441 C C . GLN A 1 192 ? -4.655 -1.621 21.865 1.00 89.94 192 GLN A C 1
ATOM 1443 O O . GLN A 1 192 ? -4.269 -1.056 22.887 1.00 89.94 192 GLN A O 1
ATOM 1448 N N . ASN A 1 193 ? -5.931 -2.001 21.717 1.00 89.19 193 ASN A N 1
ATOM 1449 C CA . ASN A 1 193 ? -6.997 -1.808 22.710 1.00 89.19 193 ASN A CA 1
ATOM 1450 C C . ASN A 1 193 ? -7.238 -0.341 23.128 1.00 89.19 193 ASN A C 1
ATOM 1452 O O . ASN A 1 193 ? -7.863 -0.069 24.154 1.00 89.19 193 ASN A O 1
ATOM 1456 N N . LYS A 1 194 ? -6.818 0.636 22.315 1.00 93.38 194 LYS A N 1
ATOM 1457 C CA . LYS A 1 194 ? -7.024 2.075 22.562 1.00 93.38 194 LYS A CA 1
ATOM 1458 C C . LYS A 1 194 ? -8.377 2.551 22.023 1.00 93.38 194 LYS A C 1
ATOM 1460 O O . LYS A 1 194 ? -8.462 3.483 21.224 1.00 93.38 194 LYS A O 1
ATOM 1465 N N . ARG A 1 195 ? -9.458 1.891 22.456 1.00 92.94 195 ARG A N 1
ATOM 1466 C CA . ARG A 1 195 ? -10.816 2.063 21.904 1.00 92.94 195 ARG A CA 1
ATOM 1467 C C . ARG A 1 195 ? -11.334 3.499 21.985 1.00 92.94 195 ARG A C 1
ATOM 1469 O O . ARG A 1 195 ? -11.882 3.984 21.002 1.00 92.94 195 ARG A O 1
ATOM 1476 N N . SER A 1 196 ? -11.169 4.175 23.122 1.00 94.00 196 SER A N 1
ATOM 1477 C CA . SER A 1 196 ? -11.693 5.537 23.313 1.00 94.00 196 SER A CA 1
ATOM 1478 C C . SER A 1 196 ? -11.058 6.541 22.348 1.00 94.00 196 SER A C 1
ATOM 1480 O O . SER A 1 196 ? -11.759 7.363 21.763 1.00 94.00 196 SER A O 1
ATOM 1482 N N . GLU A 1 197 ? -9.744 6.430 22.135 1.00 95.81 197 GLU A N 1
ATOM 1483 C CA . GLU A 1 197 ? -9.006 7.278 21.196 1.00 95.81 197 GLU A CA 1
ATOM 1484 C C . GLU A 1 197 ? -9.405 6.976 19.745 1.00 95.81 197 GLU A C 1
ATOM 1486 O O . GLU A 1 197 ? -9.705 7.887 18.976 1.00 95.81 197 GLU A O 1
ATOM 1491 N N . ALA A 1 198 ? -9.496 5.690 19.391 1.00 96.38 198 ALA A N 1
ATOM 1492 C CA . ALA A 1 198 ? -9.941 5.268 18.067 1.00 96.38 198 ALA A CA 1
ATOM 1493 C C . ALA A 1 198 ? -11.373 5.729 17.749 1.00 96.38 198 ALA A C 1
ATOM 1495 O O . ALA A 1 198 ? -11.642 6.160 16.631 1.00 96.38 198 ALA A O 1
ATOM 1496 N N . LEU A 1 199 ? -12.290 5.663 18.719 1.00 96.25 199 LEU A N 1
ATOM 1497 C CA . LEU A 1 199 ? -13.685 6.065 18.538 1.00 96.25 199 LEU A CA 1
ATOM 1498 C C . LEU A 1 199 ? -13.817 7.566 18.253 1.00 96.25 199 LEU A C 1
ATOM 1500 O O . LEU A 1 199 ? -14.567 7.951 17.356 1.00 96.25 199 LEU A O 1
ATOM 1504 N N . ALA A 1 200 ? -13.090 8.410 18.991 1.00 96.38 200 ALA A N 1
ATOM 1505 C CA . ALA A 1 200 ? -13.082 9.851 18.746 1.00 96.38 200 ALA A CA 1
ATOM 1506 C C . ALA A 1 200 ? -12.610 10.165 17.316 1.00 96.38 200 ALA A C 1
ATOM 1508 O O . ALA A 1 200 ? -13.277 10.904 16.590 1.00 96.38 200 ALA A O 1
ATOM 1509 N N . LEU A 1 201 ? -11.520 9.517 16.895 1.00 97.38 201 LEU A N 1
ATOM 1510 C CA . LEU A 1 201 ? -10.944 9.684 15.566 1.00 97.38 201 LEU A CA 1
ATOM 1511 C C . LEU A 1 201 ? -11.861 9.163 14.448 1.00 97.38 201 LEU A C 1
ATOM 1513 O O . LEU A 1 201 ? -12.031 9.837 13.438 1.00 97.38 201 LEU A O 1
ATOM 1517 N N . LEU A 1 202 ? -12.504 8.004 14.625 1.00 97.06 202 LEU A N 1
ATOM 1518 C CA . LEU A 1 202 ? -13.437 7.443 13.636 1.00 97.06 202 LEU A CA 1
ATOM 1519 C C . LEU A 1 202 ? -14.666 8.322 13.427 1.00 97.06 202 LEU A C 1
ATOM 1521 O O . LEU A 1 202 ? -15.132 8.458 12.299 1.00 97.06 202 LEU A O 1
ATOM 1525 N N . ARG A 1 203 ? -15.188 8.936 14.495 1.00 97.38 203 ARG A N 1
ATOM 1526 C CA . ARG A 1 203 ? -16.310 9.878 14.386 1.00 97.38 203 ARG A CA 1
ATOM 1527 C C . ARG A 1 203 ? -15.936 11.098 13.559 1.00 97.38 203 ARG A C 1
ATOM 1529 O O . ARG A 1 203 ? -16.741 11.550 12.754 1.00 97.38 203 ARG A O 1
ATOM 1536 N N . GLU A 1 204 ? -14.735 11.632 13.751 1.00 97.00 204 GLU A N 1
ATOM 1537 C CA . GLU A 1 204 ? -14.230 12.735 12.934 1.00 97.00 204 GLU A CA 1
ATOM 1538 C C . GLU A 1 204 ? -13.994 12.305 11.486 1.00 97.00 204 GLU A C 1
ATOM 1540 O O . GLU A 1 204 ? -14.501 12.948 10.569 1.00 97.00 204 GLU A O 1
ATOM 1545 N N . TYR A 1 205 ? -13.326 11.168 11.288 1.00 97.50 205 TYR A N 1
ATOM 1546 C CA . TYR A 1 205 ? -13.075 10.598 9.970 1.00 97.50 205 TYR A CA 1
ATOM 1547 C C . TYR A 1 205 ? -14.370 10.411 9.170 1.00 97.50 205 TYR A C 1
ATOM 1549 O O . TYR A 1 205 ? -14.477 10.900 8.054 1.00 97.50 205 TYR A O 1
ATOM 1557 N N . VAL A 1 206 ? -15.389 9.762 9.741 1.00 97.56 206 VAL A N 1
ATOM 1558 C CA . VAL A 1 206 ? -16.662 9.504 9.045 1.00 97.56 206 VAL A CA 1
ATOM 1559 C C . VAL A 1 206 ? -17.419 10.794 8.718 1.00 97.56 206 VAL A C 1
ATOM 1561 O O . VAL A 1 206 ? -18.097 10.844 7.694 1.00 97.56 206 VAL A O 1
ATOM 1564 N N . ARG A 1 207 ? -17.293 11.851 9.534 1.00 97.19 207 ARG A N 1
ATOM 1565 C CA . ARG A 1 207 ? -17.855 13.169 9.189 1.00 97.19 207 ARG A CA 1
ATOM 1566 C C . ARG A 1 207 ? -17.177 13.771 7.958 1.00 97.19 207 ARG A C 1
ATOM 1568 O O . ARG A 1 207 ? -17.870 14.338 7.120 1.00 97.19 207 ARG A O 1
ATOM 1575 N N . ASN A 1 208 ? -15.857 13.626 7.844 1.00 96.50 208 ASN A N 1
ATOM 1576 C CA . ASN A 1 208 ? -15.075 14.178 6.733 1.00 96.50 208 ASN A CA 1
ATOM 1577 C C . ASN A 1 208 ? -15.156 13.304 5.466 1.00 96.50 208 ASN A C 1
ATOM 1579 O O . ASN A 1 208 ? -15.093 13.820 4.354 1.00 96.50 208 ASN A O 1
ATOM 1583 N N . PHE A 1 209 ? -15.353 11.991 5.624 1.00 96.62 209 PHE A N 1
ATOM 1584 C CA . PHE A 1 209 ? -15.409 11.001 4.544 1.00 96.62 209 PHE A CA 1
ATOM 1585 C C . PHE A 1 209 ? -16.699 10.160 4.605 1.00 96.62 209 PHE A C 1
ATOM 1587 O O . PHE A 1 209 ? -16.643 8.934 4.747 1.00 96.62 209 PHE A O 1
ATOM 1594 N N . PRO A 1 210 ? -17.892 10.772 4.465 1.00 95.69 210 PRO A N 1
ATOM 1595 C CA . PRO A 1 210 ? -19.171 10.083 4.673 1.00 95.69 210 PRO A CA 1
ATOM 1596 C C . PRO A 1 210 ? -19.449 8.966 3.656 1.00 95.69 210 PRO A C 1
ATOM 1598 O O . PRO A 1 210 ? -20.299 8.107 3.898 1.00 95.69 210 PRO A O 1
ATOM 1601 N N . GLN A 1 211 ? -18.739 8.958 2.525 1.00 95.56 211 GLN A N 1
ATOM 1602 C CA . GLN A 1 211 ? -18.869 7.932 1.490 1.00 95.56 211 GLN A CA 1
ATOM 1603 C C . GLN A 1 211 ? -18.020 6.684 1.762 1.00 95.56 211 GLN A C 1
ATOM 1605 O O . GLN A 1 211 ? -18.314 5.637 1.184 1.00 95.56 211 GLN A O 1
ATOM 1610 N N . ASP A 1 212 ? -17.038 6.731 2.676 1.00 93.62 212 ASP A N 1
ATOM 1611 C CA . ASP A 1 212 ? -16.265 5.537 3.031 1.00 93.62 212 ASP A CA 1
ATOM 1612 C C . ASP A 1 212 ? -17.140 4.563 3.840 1.00 93.62 212 ASP A C 1
ATOM 1614 O O . ASP A 1 212 ? -17.378 4.707 5.045 1.00 93.62 212 ASP A O 1
ATOM 1618 N N . GLN A 1 213 ? -17.655 3.544 3.150 1.00 92.19 213 GLN A N 1
ATOM 1619 C CA . GLN A 1 213 ? -18.447 2.472 3.749 1.00 92.19 213 GLN A CA 1
ATOM 1620 C C . GLN A 1 213 ? -17.649 1.690 4.798 1.00 92.19 213 GLN A C 1
ATOM 1622 O O . GLN A 1 213 ? -18.212 1.318 5.828 1.00 92.19 213 GLN A O 1
ATOM 1627 N N . LYS A 1 214 ? -16.344 1.487 4.585 1.00 88.56 214 LYS A N 1
ATOM 1628 C CA . LYS A 1 214 ? -15.479 0.746 5.507 1.00 88.56 214 LYS A CA 1
ATOM 1629 C C . LYS A 1 214 ? -15.256 1.542 6.788 1.00 88.56 214 LYS A C 1
ATOM 1631 O O . LYS A 1 214 ? -15.443 0.999 7.875 1.00 88.56 214 LYS A O 1
ATOM 1636 N N . GLY A 1 215 ? -14.952 2.836 6.674 1.00 92.19 215 GLY A N 1
ATOM 1637 C CA . GLY A 1 215 ? -14.859 3.742 7.823 1.00 92.19 215 GLY A CA 1
ATOM 1638 C C . GLY A 1 215 ? -16.131 3.741 8.681 1.00 92.19 215 GLY A C 1
ATOM 1639 O O . GLY A 1 215 ? -16.058 3.584 9.902 1.00 92.19 215 GLY A O 1
ATOM 1640 N N . ARG A 1 216 ? -17.309 3.813 8.043 1.00 94.25 216 ARG A N 1
ATOM 1641 C CA . ARG A 1 216 ? -18.613 3.717 8.728 1.00 94.25 216 ARG A CA 1
ATOM 1642 C C . ARG A 1 216 ? -18.844 2.361 9.389 1.00 94.25 216 ARG A C 1
ATOM 1644 O O . ARG A 1 216 ? -19.319 2.312 10.521 1.00 94.25 216 ARG A O 1
ATOM 1651 N N . ALA A 1 217 ? -18.502 1.267 8.713 1.00 91.06 217 ALA A N 1
ATOM 1652 C CA . ALA A 1 217 ? -18.643 -0.077 9.264 1.00 91.06 217 ALA A CA 1
ATOM 1653 C C . ALA A 1 217 ? -17.770 -0.274 10.514 1.00 91.06 217 ALA A C 1
ATOM 1655 O O . ALA A 1 217 ? -18.252 -0.808 11.514 1.00 91.06 217 ALA A O 1
ATOM 1656 N N . ILE A 1 218 ? -16.522 0.213 10.488 1.00 91.56 218 ILE A N 1
ATOM 1657 C CA . ILE A 1 218 ? -15.622 0.183 11.648 1.00 91.56 218 ILE A CA 1
ATOM 1658 C C . ILE A 1 218 ? -16.218 1.009 12.792 1.00 91.56 218 ILE A C 1
ATOM 1660 O O . ILE A 1 218 ? -16.327 0.495 13.903 1.00 91.56 218 ILE A O 1
ATOM 1664 N N . LEU A 1 219 ? -16.652 2.250 12.533 1.00 94.62 219 LEU A N 1
ATOM 1665 C CA . LEU A 1 219 ? -17.275 3.100 13.553 1.00 94.62 219 LEU A CA 1
ATOM 1666 C C . LEU A 1 219 ? -18.473 2.404 14.218 1.00 94.62 219 LEU A C 1
ATOM 1668 O O . LEU A 1 219 ? -18.489 2.255 15.439 1.00 94.62 219 LEU A O 1
ATOM 1672 N N . ASN A 1 220 ? -19.420 1.907 13.419 1.00 93.19 220 ASN A N 1
ATOM 1673 C CA . ASN A 1 220 ? -20.616 1.224 13.917 1.00 93.19 220 ASN A CA 1
ATOM 1674 C C . ASN A 1 220 ? -20.262 0.015 14.795 1.00 93.19 220 ASN A C 1
ATOM 1676 O O . ASN A 1 220 ? -20.847 -0.182 15.861 1.00 93.19 220 ASN A O 1
ATOM 1680 N N . 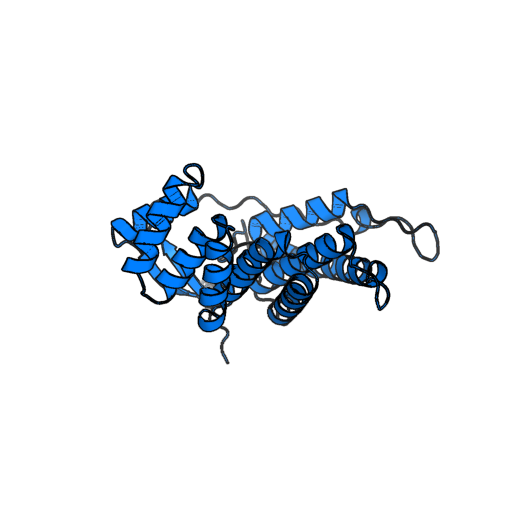ALA A 1 221 ? -19.289 -0.794 14.371 1.00 90.19 221 ALA A N 1
ATOM 1681 C CA . ALA A 1 221 ? -18.869 -1.955 15.141 1.00 90.19 221 ALA A CA 1
ATOM 1682 C C . ALA A 1 221 ? -18.184 -1.562 16.459 1.00 90.19 221 ALA A C 1
ATOM 1684 O O . ALA A 1 221 ? -18.449 -2.181 17.492 1.00 90.19 221 ALA A O 1
ATOM 1685 N N . VAL A 1 222 ? -17.346 -0.517 16.453 1.00 91.44 222 VAL A N 1
ATOM 1686 C CA . VAL A 1 222 ? -16.712 0.012 17.670 1.00 91.44 222 VAL A CA 1
ATOM 1687 C C . VAL A 1 222 ? -17.763 0.543 18.639 1.00 91.44 222 VAL A C 1
ATOM 1689 O O . VAL A 1 222 ? -17.652 0.279 19.835 1.00 91.44 222 VAL A O 1
ATOM 1692 N N . GLU A 1 223 ? -18.785 1.254 18.166 1.00 93.06 223 GLU A N 1
ATOM 1693 C CA . GLU A 1 223 ? -19.862 1.784 19.014 1.00 93.06 223 GLU A CA 1
ATOM 1694 C C . GLU A 1 223 ? -20.696 0.668 19.648 1.00 93.06 223 GLU A C 1
ATOM 1696 O O . GLU A 1 223 ? -20.992 0.718 20.839 1.00 93.06 223 GLU A O 1
ATOM 1701 N N . GLN A 1 224 ? -20.972 -0.396 18.895 1.00 89.44 224 GLN A N 1
ATOM 1702 C CA . GLN A 1 224 ? -21.745 -1.551 19.359 1.00 89.44 224 GLN A CA 1
ATOM 1703 C C . GLN A 1 224 ? -20.924 -2.562 20.178 1.00 89.44 224 GLN A C 1
ATOM 1705 O O . GLN A 1 224 ? -21.467 -3.572 20.618 1.00 89.44 224 GLN A O 1
ATOM 1710 N N . GLY A 1 225 ? -19.619 -2.330 20.363 1.00 84.94 225 GLY A N 1
ATOM 1711 C CA . GLY A 1 225 ? -18.732 -3.254 21.078 1.00 84.94 225 GLY A CA 1
ATOM 1712 C C . GLY A 1 225 ? -18.481 -4.575 20.340 1.00 84.94 225 GLY A C 1
ATOM 1713 O O . GLY A 1 225 ? -18.156 -5.569 20.976 1.00 84.94 225 GLY A O 1
ATOM 1714 N N . ARG A 1 226 ? -18.626 -4.597 19.009 1.00 81.88 226 ARG A N 1
ATOM 1715 C CA . ARG A 1 226 ? -18.515 -5.788 18.141 1.00 81.88 226 ARG A CA 1
ATOM 1716 C C . ARG A 1 226 ? -17.148 -5.908 17.457 1.00 81.88 226 ARG A C 1
ATOM 1718 O O . ARG A 1 226 ? -17.061 -6.373 16.321 1.00 81.88 226 ARG A O 1
ATOM 1725 N N . VAL A 1 227 ? -16.096 -5.424 18.111 1.00 77.81 227 VAL A N 1
ATOM 1726 C CA . VAL A 1 227 ? -14.732 -5.432 17.569 1.00 77.81 227 VAL A CA 1
ATOM 1727 C C . VAL A 1 227 ? -13.897 -6.436 18.338 1.00 77.81 227 VAL A C 1
ATOM 1729 O O . VAL A 1 227 ? -13.685 -6.274 19.537 1.00 77.81 227 VAL A O 1
ATOM 1732 N N . GLU A 1 228 ? -13.388 -7.433 17.622 1.00 71.62 228 GLU A N 1
ATOM 1733 C CA . GLU A 1 228 ? -12.405 -8.377 18.141 1.00 71.62 228 GLU A CA 1
ATOM 1734 C C . GLU A 1 228 ? -11.104 -8.255 17.349 1.00 71.62 228 GLU A C 1
ATOM 1736 O O . GLU A 1 228 ? -11.091 -8.226 16.113 1.00 71.62 228 GLU A O 1
ATOM 1741 N N . THR A 1 229 ? -9.989 -8.209 18.069 1.00 69.56 229 THR A N 1
ATOM 1742 C CA . THR A 1 229 ? -8.649 -8.267 17.492 1.00 69.56 229 THR A CA 1
ATOM 1743 C C . THR A 1 229 ? -8.176 -9.711 17.564 1.00 69.56 229 THR A C 1
ATOM 1745 O O . THR A 1 229 ? -8.124 -10.315 18.636 1.00 69.56 229 THR A O 1
ATOM 1748 N N . ARG A 1 230 ? -7.867 -10.310 16.410 1.00 67.44 230 ARG A N 1
ATOM 1749 C CA . ARG A 1 230 ? -7.367 -11.687 16.361 1.00 67.44 230 ARG A CA 1
ATOM 1750 C C . ARG A 1 230 ? -5.996 -11.730 15.715 1.00 67.44 230 ARG A C 1
ATOM 1752 O O . ARG A 1 230 ? -5.749 -11.099 14.686 1.00 67.44 230 ARG A O 1
ATOM 1759 N N . THR A 1 231 ? -5.117 -12.529 16.307 1.00 64.81 231 THR A N 1
ATOM 1760 C CA . THR A 1 231 ? -3.883 -12.946 15.650 1.00 64.81 231 THR A CA 1
ATOM 1761 C C . THR A 1 231 ? -4.250 -13.925 14.545 1.00 64.81 231 THR A C 1
ATOM 1763 O O . THR A 1 231 ? -4.715 -15.034 14.814 1.00 64.81 231 THR A O 1
ATOM 1766 N N . VAL A 1 232 ? -4.046 -13.520 13.300 1.00 60.53 232 VAL A N 1
ATOM 1767 C CA . VAL A 1 232 ? -4.227 -14.378 12.137 1.00 60.53 232 VAL A CA 1
ATOM 1768 C C . VAL A 1 232 ? -2.873 -14.971 11.779 1.00 60.53 232 VAL A C 1
ATOM 1770 O O . VAL A 1 232 ? -1.859 -14.279 11.655 1.00 60.53 232 VAL A O 1
ATOM 1773 N N . TYR A 1 233 ? -2.843 -16.293 11.664 1.00 50.84 233 TYR A N 1
ATOM 1774 C CA . TYR A 1 233 ? -1.679 -16.979 11.134 1.00 50.84 233 TYR A CA 1
ATOM 1775 C C . TYR A 1 233 ? -1.752 -16.949 9.608 1.00 50.84 233 TYR A C 1
ATOM 1777 O O . TYR A 1 233 ? -2.826 -17.222 9.069 1.00 50.84 233 TYR A O 1
ATOM 1785 N N . PRO A 1 234 ? -0.637 -16.654 8.916 1.00 51.22 234 PRO A N 1
ATOM 1786 C CA . PRO A 1 234 ? -0.591 -16.683 7.461 1.00 51.22 234 PRO A CA 1
ATOM 1787 C C . PRO A 1 234 ? -1.127 -18.023 6.958 1.00 51.22 234 PRO A C 1
ATOM 1789 O O . PRO A 1 234 ? -0.813 -19.081 7.523 1.00 51.22 234 PRO A O 1
ATOM 1792 N N . SER A 1 235 ? -1.979 -17.963 5.938 1.00 47.91 235 SER A N 1
ATOM 1793 C CA . SER A 1 235 ? -2.806 -19.072 5.475 1.00 47.91 235 SER A CA 1
ATOM 1794 C C . SER A 1 235 ? -1.944 -20.197 4.897 1.00 47.91 235 SER A C 1
ATOM 1796 O O . SER A 1 235 ? -1.817 -20.359 3.687 1.00 47.91 235 SER A O 1
ATOM 1798 N N . ARG A 1 236 ? -1.409 -21.074 5.752 1.00 44.44 236 ARG A N 1
ATOM 1799 C CA . ARG A 1 236 ? -1.398 -22.498 5.417 1.00 44.44 236 ARG A CA 1
ATOM 1800 C C . ARG A 1 236 ? -2.834 -22.944 5.586 1.00 44.44 236 ARG A C 1
ATOM 1802 O O . ARG A 1 236 ? -3.226 -23.319 6.688 1.00 44.44 236 ARG A O 1
ATOM 1809 N N . LEU A 1 237 ? -3.611 -22.818 4.510 1.00 43.38 237 LEU A N 1
ATOM 1810 C CA . LEU A 1 237 ? -4.936 -23.412 4.429 1.00 43.38 237 LEU A CA 1
ATOM 1811 C C . LEU A 1 237 ? -4.872 -24.791 5.063 1.00 43.38 237 LEU A C 1
ATOM 1813 O O . LEU A 1 237 ? -4.013 -25.616 4.729 1.00 43.38 237 LEU A O 1
ATOM 1817 N N . GLN A 1 238 ? -5.725 -24.950 6.066 1.00 40.00 238 GLN A N 1
ATOM 1818 C CA . GLN A 1 238 ? -5.959 -26.192 6.764 1.00 40.00 238 GLN A CA 1
ATOM 1819 C C . GLN A 1 238 ? -5.983 -27.302 5.717 1.00 40.00 238 GLN A C 1
ATOM 1821 O O . GLN A 1 238 ? -6.805 -27.288 4.801 1.00 40.00 238 GLN A O 1
ATOM 1826 N N . ARG A 1 239 ? -5.041 -28.248 5.821 1.00 37.62 239 ARG A N 1
ATOM 1827 C CA . ARG A 1 239 ? -5.168 -29.524 5.121 1.00 37.62 239 ARG A CA 1
ATOM 1828 C C . ARG A 1 239 ? -6.545 -30.054 5.502 1.00 37.62 239 ARG A C 1
ATOM 1830 O O . ARG A 1 239 ? -6.749 -30.394 6.665 1.00 37.62 239 ARG A O 1
ATOM 1837 N N . MET A 1 240 ? -7.478 -30.084 4.552 1.00 33.81 240 MET A N 1
ATOM 1838 C CA . MET A 1 240 ? -8.727 -30.811 4.734 1.00 33.81 240 MET A CA 1
ATOM 1839 C C . MET A 1 240 ? -8.372 -32.221 5.231 1.00 33.81 240 MET A C 1
ATOM 1841 O O . MET A 1 240 ? -7.465 -32.843 4.658 1.00 33.81 240 MET A O 1
ATOM 1845 N N . PRO A 1 241 ? -9.016 -32.732 6.296 1.00 37.81 241 PRO A N 1
ATOM 1846 C CA . PRO A 1 241 ? -8.791 -34.102 6.709 1.00 37.81 241 PRO A CA 1
ATOM 1847 C C . PRO A 1 241 ? -9.159 -34.998 5.529 1.00 37.81 241 PRO A C 1
ATOM 1849 O O . PRO A 1 241 ? -10.232 -34.858 4.938 1.00 37.81 241 PRO A O 1
ATOM 1852 N N . LYS A 1 242 ? -8.232 -35.885 5.145 1.00 42.06 242 LYS A N 1
ATOM 1853 C CA . LYS A 1 242 ? -8.495 -36.919 4.145 1.00 42.06 242 LYS A CA 1
ATOM 1854 C C . LYS A 1 242 ? -9.772 -37.635 4.576 1.00 42.06 242 LYS A C 1
ATOM 1856 O O . LYS A 1 242 ? -9.790 -38.260 5.632 1.00 42.06 242 LYS A O 1
ATOM 1861 N N . ARG A 1 243 ? -10.835 -37.542 3.772 1.00 40.12 243 ARG A N 1
ATOM 1862 C CA . ARG A 1 243 ? -11.976 -38.446 3.910 1.00 40.12 243 ARG A CA 1
ATOM 1863 C C . ARG A 1 243 ? -11.428 -39.859 3.738 1.00 40.12 243 ARG A C 1
ATOM 1865 O O . ARG A 1 243 ? -10.984 -40.216 2.647 1.00 40.12 243 ARG A O 1
ATOM 1872 N N . HIS A 1 244 ? -11.407 -40.626 4.823 1.00 42.16 244 HIS A N 1
ATOM 1873 C CA . HIS A 1 244 ? -11.250 -42.068 4.745 1.00 42.16 244 HIS A CA 1
ATOM 1874 C C . HIS A 1 244 ? -12.414 -42.593 3.902 1.00 42.16 244 HIS A C 1
ATOM 1876 O O . HIS A 1 244 ? -13.577 -42.398 4.251 1.00 42.16 244 HIS A O 1
ATOM 1882 N N . ARG A 1 245 ? -12.097 -43.173 2.742 1.00 44.12 245 ARG A N 1
ATOM 1883 C CA . ARG A 1 245 ? -13.034 -44.051 2.047 1.00 44.12 245 ARG A CA 1
ATOM 1884 C C . ARG A 1 245 ? -13.068 -45.349 2.848 1.00 44.12 245 ARG A C 1
ATOM 1886 O O . ARG A 1 245 ? -12.015 -45.961 3.028 1.00 44.12 245 ARG A O 1
ATOM 1893 N N . HIS A 1 246 ? -14.244 -45.665 3.377 1.00 47.12 246 HIS A N 1
ATOM 1894 C CA . HIS A 1 246 ? -14.621 -47.031 3.718 1.00 47.12 246 HIS A CA 1
ATOM 1895 C C . HIS A 1 246 ? -14.891 -47.806 2.430 1.00 47.12 246 HIS A C 1
ATOM 1897 O O . HIS A 1 246 ? -15.347 -47.158 1.455 1.00 47.12 246 HIS A O 1
#

Radius of gyration: 19.94 Å; chains: 1; bounding box: 47×66×55 Å